Protein AF-S7Z8J8-F1 (afdb_monomer_lite)

Secondary structure (DSSP, 8-state):
-HHHHHHHHHHHHHHHHHHHHHHS-HHHHHHHHHHTTTT--EEEE---SSSTT--EETTEEEEEEEETTT--EEEEEEE---TTS-HHHHHHHHHHHHHHHHHHTTSSS--PPP-----SS--PPPP---------EEE-S--SSTTEEE-TT--EEEE--GGG-EEE-HHHHSS--GGG--HHHHHTT-----HHHHHHHHHHHHTT-HHHHHHHTT-SHHHHHHHHHHS---HHHHGGG-

Structure (mmCIF, N/CA/C/O backbone):
data_AF-S7Z8J8-F1
#
_entry.id   AF-S7Z8J8-F1
#
loop_
_atom_site.group_PDB
_atom_site.id
_atom_site.type_symbol
_atom_site.label_atom_id
_atom_site.label_alt_id
_atom_site.label_comp_id
_atom_site.label_asym_id
_atom_site.label_entity_id
_atom_site.label_seq_id
_atom_site.pdbx_PDB_ins_code
_atom_site.Cartn_x
_atom_site.Cartn_y
_atom_site.Cartn_z
_atom_site.occupancy
_atom_site.B_iso_or_equiv
_atom_site.auth_seq_id
_atom_site.auth_comp_id
_atom_site.auth_asym_id
_atom_site.auth_atom_id
_atom_site.pdbx_PDB_model_num
ATOM 1 N N . MET A 1 1 ? 28.225 9.211 22.729 1.00 38.75 1 MET A N 1
ATOM 2 C CA . MET A 1 1 ? 27.561 10.200 21.839 1.00 38.75 1 MET A CA 1
ATOM 3 C C . MET A 1 1 ? 26.514 9.587 20.894 1.00 38.75 1 MET A C 1
ATOM 5 O O . MET A 1 1 ? 25.633 10.319 20.454 1.00 38.75 1 MET A O 1
ATOM 9 N N . HIS A 1 2 ? 26.557 8.278 20.587 1.00 35.12 2 HIS A N 1
ATOM 10 C CA . HIS A 1 2 ? 25.503 7.603 19.808 1.00 35.12 2 HIS A CA 1
ATOM 11 C C . HIS A 1 2 ? 24.253 7.244 20.643 1.00 35.12 2 HIS A C 1
ATOM 13 O O . HIS A 1 2 ? 23.133 7.406 20.155 1.00 35.12 2 HIS A O 1
ATOM 19 N N . ASP A 1 3 ? 24.426 6.864 21.913 1.00 36.06 3 ASP A N 1
ATOM 20 C CA . ASP A 1 3 ? 23.324 6.435 22.794 1.00 36.06 3 ASP A CA 1
ATOM 21 C C . ASP A 1 3 ? 22.387 7.567 23.243 1.00 36.06 3 ASP A C 1
ATOM 23 O O . ASP A 1 3 ? 21.170 7.374 23.335 1.00 36.06 3 ASP A O 1
ATOM 27 N N . ASP A 1 4 ? 22.906 8.783 23.432 1.00 37.53 4 ASP A N 1
ATOM 28 C CA . ASP A 1 4 ? 22.092 9.934 23.847 1.00 37.53 4 ASP A CA 1
ATOM 29 C C . ASP A 1 4 ? 21.133 10.399 22.742 1.00 37.53 4 ASP A C 1
ATOM 31 O O . ASP A 1 4 ? 19.978 10.733 23.013 1.00 37.53 4 ASP A O 1
ATOM 35 N N . LYS A 1 5 ? 21.558 10.345 21.468 1.00 36.22 5 LYS A N 1
ATOM 36 C CA . LYS A 1 5 ? 20.691 10.667 20.318 1.00 36.22 5 LYS A CA 1
ATOM 37 C C . LYS A 1 5 ? 19.579 9.629 20.136 1.00 36.22 5 LYS A C 1
ATOM 39 O O . LYS A 1 5 ? 18.437 10.001 19.851 1.00 36.22 5 LYS A O 1
ATOM 44 N N . MET A 1 6 ? 19.881 8.345 20.345 1.00 38.22 6 MET A N 1
ATOM 45 C CA . MET A 1 6 ? 18.884 7.266 20.310 1.00 38.22 6 MET A CA 1
ATOM 46 C C . MET A 1 6 ? 17.852 7.408 21.437 1.00 38.22 6 MET A C 1
ATOM 48 O O . MET A 1 6 ? 16.649 7.275 21.200 1.00 38.22 6 MET A O 1
ATOM 52 N N . THR A 1 7 ? 18.297 7.731 22.651 1.00 43.94 7 THR A N 1
ATOM 53 C CA . THR A 1 7 ? 17.428 7.884 23.830 1.00 43.94 7 THR A CA 1
ATOM 54 C C . THR A 1 7 ? 16.560 9.147 23.747 1.00 43.94 7 THR A C 1
ATOM 56 O O . THR A 1 7 ? 15.360 9.114 24.047 1.00 43.94 7 THR A O 1
ATOM 59 N N . TYR A 1 8 ? 17.117 10.247 23.230 1.00 40.38 8 TYR A N 1
ATOM 60 C CA . TYR A 1 8 ? 16.384 11.484 22.946 1.00 40.38 8 TYR A CA 1
ATOM 61 C C . TYR A 1 8 ? 15.302 11.282 21.869 1.00 40.38 8 TYR A C 1
ATOM 63 O O . TYR A 1 8 ? 14.152 11.703 22.041 1.00 40.38 8 TYR A O 1
ATOM 71 N N . SER A 1 9 ? 15.631 10.557 20.793 1.00 56.56 9 SER A N 1
ATOM 72 C CA . SER A 1 9 ? 14.681 10.199 19.731 1.00 56.56 9 SER A CA 1
ATOM 73 C C . SER A 1 9 ? 13.535 9.322 20.257 1.00 56.56 9 SER A C 1
ATOM 75 O O . SER A 1 9 ? 12.363 9.643 20.040 1.00 56.56 9 SER A O 1
ATOM 77 N N . LYS A 1 10 ? 13.844 8.287 21.057 1.00 57.41 10 LYS A N 1
ATOM 78 C CA . LYS A 1 10 ? 12.848 7.408 21.704 1.00 57.41 10 LYS A CA 1
ATOM 79 C C . LYS A 1 10 ? 11.904 8.169 22.641 1.00 57.41 10 LYS A C 1
ATOM 81 O O . LYS A 1 10 ? 10.703 7.891 22.662 1.00 57.41 10 LYS A O 1
ATOM 86 N N . THR A 1 11 ? 12.404 9.149 23.392 1.00 59.81 11 THR A N 1
ATOM 87 C CA . THR A 1 11 ? 11.585 9.951 24.322 1.00 59.81 11 THR A CA 1
ATOM 88 C C . THR A 1 11 ? 10.615 10.874 23.575 1.00 59.81 11 THR A C 1
ATOM 90 O O . THR A 1 11 ? 9.415 10.886 23.863 1.00 59.81 11 THR A O 1
ATOM 93 N N . LYS A 1 12 ? 11.095 11.585 22.545 1.00 59.28 12 LYS A N 1
ATOM 94 C CA . LYS A 1 12 ? 10.253 12.435 21.681 1.00 59.28 12 LYS A CA 1
ATOM 95 C C . LYS A 1 12 ? 9.203 11.614 20.921 1.00 59.28 12 LYS A C 1
ATOM 97 O O . LYS A 1 12 ? 8.076 12.069 20.724 1.00 59.28 12 LYS A O 1
ATOM 102 N N . TYR A 1 13 ? 9.560 10.394 20.526 1.00 58.19 13 TYR A N 1
AT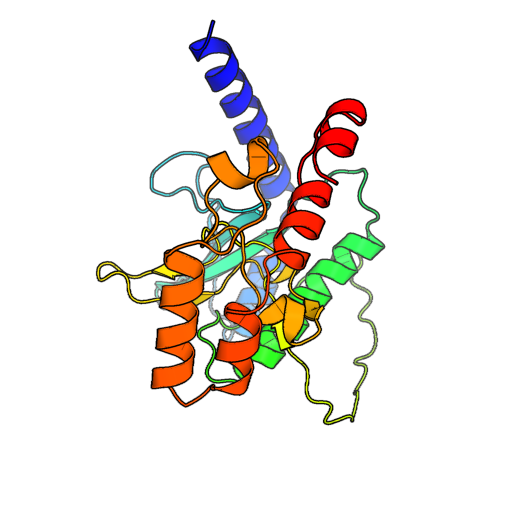OM 103 C CA . TYR A 1 13 ? 8.680 9.442 19.852 1.00 58.19 13 TYR A CA 1
ATOM 104 C C . TYR A 1 13 ? 7.541 8.951 20.757 1.00 58.19 13 TYR A C 1
ATOM 106 O O . TYR A 1 13 ? 6.372 9.065 20.386 1.00 58.19 13 TYR A O 1
ATOM 114 N N . ASN A 1 14 ? 7.859 8.513 21.980 1.00 62.78 14 ASN A N 1
ATOM 115 C CA . ASN A 1 14 ? 6.864 8.130 22.988 1.00 62.78 14 ASN A CA 1
ATOM 116 C C . ASN A 1 14 ? 5.864 9.258 23.277 1.00 62.78 14 ASN A C 1
ATOM 118 O O . ASN A 1 14 ? 4.661 9.017 23.396 1.00 62.78 14 ASN A O 1
ATOM 122 N N . LEU A 1 15 ? 6.350 10.500 23.368 1.00 66.06 15 LEU A N 1
ATOM 123 C CA . LEU A 1 15 ? 5.500 11.660 23.620 1.00 66.06 15 LEU A CA 1
ATOM 124 C C . LEU A 1 15 ? 4.508 11.904 22.471 1.00 66.06 15 LEU A C 1
ATOM 126 O O . LEU A 1 15 ? 3.328 12.141 22.726 1.00 66.06 15 LEU A O 1
ATOM 130 N N . LYS A 1 16 ? 4.949 11.779 21.210 1.00 66.50 16 LYS A N 1
ATOM 131 C CA . LYS A 1 16 ? 4.071 11.914 20.034 1.00 66.50 16 LYS A CA 1
ATOM 132 C C . LYS A 1 16 ? 2.956 10.864 20.017 1.00 66.50 16 LYS A C 1
ATOM 134 O O . LYS A 1 16 ? 1.809 11.224 19.766 1.00 66.50 16 LYS A O 1
ATOM 139 N N . CYS A 1 17 ? 3.258 9.600 20.323 1.00 64.06 17 CYS A N 1
ATOM 140 C CA . CYS A 1 17 ? 2.240 8.544 20.381 1.00 64.06 17 CYS A CA 1
ATOM 141 C C . CYS A 1 17 ? 1.206 8.804 21.481 1.00 64.06 17 CYS A C 1
ATOM 143 O O . CYS A 1 17 ? 0.010 8.702 21.229 1.00 64.06 17 CYS A O 1
ATOM 145 N N . LYS A 1 18 ? 1.647 9.233 22.673 1.00 70.69 18 LYS A N 1
ATOM 146 C CA . LYS A 1 18 ? 0.741 9.597 23.777 1.00 70.69 18 LYS A CA 1
ATOM 147 C C . LYS A 1 18 ? -0.177 10.770 23.424 1.00 70.69 18 LYS A C 1
ATOM 149 O O . LYS A 1 18 ? -1.342 10.768 23.808 1.00 70.69 18 LYS A O 1
ATOM 154 N N . ILE A 1 19 ? 0.329 11.767 22.694 1.00 73.19 19 ILE A N 1
ATOM 155 C CA . ILE A 1 19 ? -0.482 12.902 22.225 1.00 73.19 19 ILE A CA 1
ATOM 156 C C . ILE A 1 19 ? -1.546 12.433 21.229 1.00 73.19 19 ILE A C 1
ATOM 158 O O . ILE A 1 19 ? -2.690 12.864 21.320 1.00 73.19 19 ILE A O 1
ATOM 162 N N . LEU A 1 20 ? -1.184 11.557 20.291 1.00 72.12 20 LEU A N 1
ATOM 163 C CA . LEU A 1 20 ? -2.114 11.054 19.279 1.00 72.12 20 LEU A CA 1
ATOM 164 C C . LEU A 1 20 ? -3.172 10.127 19.868 1.00 72.12 20 LEU A C 1
ATOM 166 O O . LEU A 1 20 ? -4.340 10.294 19.537 1.00 72.12 20 LEU A O 1
ATOM 170 N N . ALA A 1 21 ? -2.792 9.232 20.784 1.00 73.31 21 ALA A N 1
ATOM 171 C CA . ALA A 1 21 ? -3.740 8.398 21.521 1.00 73.31 21 ALA A CA 1
ATOM 172 C C . ALA A 1 21 ? -4.805 9.261 22.220 1.00 73.31 21 ALA A C 1
ATOM 174 O O . ALA A 1 21 ? -5.991 9.017 22.065 1.00 73.31 21 ALA A O 1
ATOM 175 N N . ARG A 1 22 ? -4.398 10.362 22.872 1.00 77.81 22 ARG A N 1
ATOM 176 C CA . ARG A 1 22 ? -5.323 11.311 23.526 1.00 77.81 22 ARG A CA 1
ATOM 177 C C . ARG A 1 22 ? -6.241 12.082 22.574 1.00 77.81 22 ARG A C 1
ATOM 179 O O . ARG A 1 22 ? -7.214 12.668 23.036 1.00 77.81 22 ARG A O 1
ATOM 186 N N . LYS A 1 23 ? -5.916 12.152 21.279 1.00 75.31 23 LYS A N 1
ATOM 187 C CA . LYS A 1 23 ? -6.777 12.788 20.270 1.00 75.31 23 LYS A CA 1
ATOM 188 C C . LYS A 1 23 ? -7.864 11.845 19.756 1.00 75.31 23 LYS A C 1
ATOM 190 O O . LYS A 1 23 ? -8.801 12.318 19.116 1.00 75.31 23 LYS A O 1
ATOM 195 N N . VAL A 1 24 ? -7.744 10.541 20.001 1.00 80.19 24 VAL A N 1
ATOM 196 C CA . VAL A 1 24 ? -8.785 9.580 19.643 1.00 80.19 24 VAL A CA 1
ATOM 197 C C . VAL A 1 24 ? -9.943 9.735 20.625 1.00 80.19 24 VAL A C 1
ATOM 199 O O . VAL A 1 24 ? -9.760 9.751 21.838 1.00 80.19 24 VAL A O 1
ATOM 202 N N . ASN A 1 25 ? -11.153 9.904 20.094 1.00 85.44 25 ASN A N 1
ATOM 203 C CA . ASN A 1 25 ? -12.362 9.911 20.906 1.00 85.44 25 ASN A CA 1
ATOM 204 C C . ASN A 1 25 ? -12.861 8.472 21.068 1.00 85.44 25 ASN A C 1
ATOM 206 O O . ASN A 1 25 ? -13.739 8.033 20.324 1.00 85.44 25 ASN A O 1
ATOM 210 N N . ASP A 1 26 ? -12.300 7.745 22.033 1.00 87.69 26 ASP A N 1
ATOM 211 C CA . ASP A 1 26 ? -12.564 6.313 22.224 1.00 87.69 26 ASP A CA 1
ATOM 212 C C . ASP A 1 26 ? -14.053 6.009 22.380 1.00 87.69 26 ASP A C 1
ATOM 214 O O . ASP A 1 26 ? -14.559 5.055 21.801 1.00 87.69 26 ASP A O 1
ATOM 218 N N . LYS A 1 27 ? -14.801 6.874 23.077 1.00 88.25 27 LYS A N 1
ATOM 219 C CA . LYS A 1 27 ? -16.255 6.716 23.235 1.00 88.25 27 LYS A CA 1
ATOM 220 C C . LYS A 1 27 ? -16.983 6.782 21.896 1.00 88.25 27 LYS A C 1
ATOM 222 O O . LYS A 1 27 ? -17.873 5.969 21.642 1.00 88.25 27 LYS A O 1
ATOM 227 N N . ALA A 1 28 ? -16.632 7.749 21.047 1.00 86.00 28 ALA A N 1
ATOM 228 C CA . ALA A 1 28 ? -17.230 7.876 19.722 1.00 86.00 28 ALA A CA 1
ATOM 229 C C . ALA A 1 28 ? -16.836 6.700 18.818 1.00 86.00 28 ALA A C 1
ATOM 231 O O . ALA A 1 28 ? -17.697 6.148 18.131 1.00 86.00 28 ALA A O 1
ATOM 232 N N . VAL A 1 29 ? -15.567 6.282 18.868 1.00 87.62 29 VAL A N 1
ATOM 233 C CA . VAL A 1 29 ? -15.059 5.145 18.093 1.00 87.62 29 VAL A CA 1
ATOM 234 C C . VAL A 1 29 ? -15.732 3.844 18.525 1.00 87.62 29 VAL A C 1
ATOM 236 O O . VAL A 1 29 ? -16.294 3.166 17.671 1.00 87.62 29 VAL A O 1
ATOM 239 N N . SER A 1 30 ? -15.782 3.530 19.822 1.00 89.75 30 SER A N 1
ATOM 240 C CA . SER A 1 30 ? -16.471 2.342 20.344 1.00 89.75 30 SER A CA 1
ATOM 241 C C . SER A 1 30 ? -17.958 2.342 19.997 1.00 89.75 30 SER A C 1
ATOM 243 O O . SER A 1 30 ? -18.483 1.325 19.548 1.00 89.75 30 SER A O 1
ATOM 245 N N . LYS A 1 31 ? -18.652 3.483 20.134 1.00 90.06 31 LYS A N 1
ATOM 246 C CA . LYS A 1 31 ? -20.072 3.589 19.755 1.00 90.06 31 LYS A CA 1
ATOM 247 C C . LYS A 1 31 ? -20.279 3.255 18.275 1.00 90.06 31 LYS A C 1
ATOM 249 O O . LYS A 1 31 ? -21.189 2.501 17.936 1.00 90.06 31 LYS A O 1
ATOM 254 N N . ARG A 1 32 ? -19.438 3.810 17.399 1.00 88.69 32 ARG A N 1
ATOM 255 C CA . ARG A 1 32 ? -19.533 3.620 15.947 1.00 88.69 32 ARG A CA 1
ATOM 256 C C . ARG A 1 32 ? -19.140 2.201 15.530 1.00 88.69 32 ARG A C 1
ATOM 258 O O . ARG A 1 32 ? -19.869 1.566 14.776 1.00 88.69 32 ARG A O 1
ATOM 265 N N . ALA A 1 33 ? -18.052 1.673 16.082 1.00 89.12 33 ALA A N 1
ATOM 266 C CA . ALA A 1 33 ? -17.589 0.311 15.837 1.00 89.12 33 ALA A CA 1
ATOM 267 C C . ALA A 1 33 ? -18.595 -0.745 16.315 1.00 89.12 33 ALA A C 1
ATOM 269 O O . ALA A 1 33 ? -18.843 -1.714 15.601 1.00 89.12 33 ALA A O 1
ATOM 270 N N . SER A 1 34 ? -19.212 -0.526 17.479 1.00 90.31 34 SER A N 1
ATOM 271 C CA . SER A 1 34 ? -20.285 -1.372 18.003 1.00 90.31 34 SER A CA 1
ATOM 272 C C . SER A 1 34 ? -21.491 -1.386 17.064 1.00 90.31 34 SER A C 1
ATOM 274 O O . SER A 1 34 ? -21.932 -2.458 16.654 1.00 90.31 34 SER A O 1
ATOM 276 N N . ALA A 1 35 ? -21.968 -0.212 16.629 1.00 89.69 35 ALA A N 1
ATOM 277 C CA . ALA A 1 35 ? -23.087 -0.112 15.690 1.00 89.69 35 ALA A CA 1
ATOM 278 C C . ALA A 1 35 ? -22.816 -0.851 14.363 1.00 89.69 35 ALA A C 1
ATOM 280 O O . ALA A 1 35 ? -23.687 -1.558 13.863 1.00 89.69 35 ALA A O 1
ATOM 281 N N . LEU A 1 36 ? -21.593 -0.755 13.832 1.00 87.44 36 LEU A N 1
ATOM 282 C CA . LEU A 1 36 ? -21.166 -1.458 12.614 1.00 87.44 36 LEU A CA 1
ATOM 283 C C . LEU A 1 36 ? -20.950 -2.966 12.790 1.00 87.44 36 LEU A C 1
ATOM 285 O O . LEU A 1 36 ? -20.737 -3.671 11.805 1.00 87.44 36 LEU A O 1
ATOM 289 N N . ASN A 1 37 ? -20.945 -3.466 14.023 1.00 88.25 37 ASN A N 1
ATOM 290 C CA . ASN A 1 37 ? -20.725 -4.875 14.335 1.00 88.25 37 ASN A CA 1
ATOM 291 C C . ASN A 1 37 ? -21.929 -5.484 15.069 1.00 88.25 37 ASN A C 1
ATOM 293 O O . ASN A 1 37 ? -21.763 -6.276 15.991 1.00 88.25 37 ASN A O 1
ATOM 297 N N . GLY A 1 38 ? -23.147 -5.070 14.699 1.00 88.69 38 GLY A N 1
ATOM 298 C CA . GLY A 1 38 ? -24.384 -5.638 15.245 1.00 88.69 38 GLY A CA 1
ATOM 299 C C . GLY A 1 38 ? -24.662 -5.279 16.709 1.00 88.69 38 GLY A C 1
ATOM 300 O O . GLY A 1 38 ? -25.399 -5.992 17.379 1.00 88.69 38 GLY A O 1
ATOM 301 N N . GLY A 1 39 ? -24.069 -4.199 17.223 1.00 90.25 39 GLY A N 1
ATOM 302 C CA . GLY A 1 39 ? -24.246 -3.750 18.606 1.00 90.25 39 GLY A CA 1
ATOM 303 C C . GLY A 1 39 ? -23.335 -4.439 19.627 1.00 90.25 39 GLY A C 1
ATOM 304 O O . GLY A 1 39 ? -23.491 -4.199 20.824 1.00 90.25 39 GLY A O 1
ATOM 305 N N . ILE A 1 40 ? -22.369 -5.256 19.189 1.00 91.00 40 ILE A N 1
ATOM 306 C CA . ILE A 1 40 ? -21.400 -5.908 20.085 1.00 91.00 40 ILE A CA 1
ATOM 307 C C . ILE A 1 40 ? -20.565 -4.840 20.798 1.00 91.00 40 ILE A C 1
ATOM 309 O O . ILE A 1 40 ? -20.077 -3.892 20.170 1.00 91.00 40 ILE A O 1
ATOM 313 N N . LYS A 1 41 ? -20.403 -4.970 22.117 1.00 92.25 41 LYS A N 1
ATOM 314 C CA . LYS A 1 41 ? -19.597 -4.030 22.906 1.00 92.25 41 LYS A CA 1
ATOM 315 C C . LYS A 1 41 ? -18.119 -4.155 22.543 1.00 92.25 41 LYS A C 1
ATOM 317 O O . LYS A 1 41 ? -17.625 -5.230 22.208 1.00 92.25 41 LYS A O 1
ATOM 322 N N . CYS A 1 42 ? -17.410 -3.034 22.591 1.00 92.81 42 CYS A N 1
ATOM 323 C CA . CYS A 1 42 ? -15.986 -3.010 22.300 1.00 92.81 42 CYS A CA 1
ATOM 324 C C . CYS A 1 42 ? -15.246 -1.926 23.072 1.00 92.81 42 CYS A C 1
ATOM 326 O O . CYS A 1 42 ? -15.796 -0.867 23.393 1.00 92.81 42 CYS A O 1
ATOM 328 N N . GLU A 1 43 ? -13.970 -2.197 23.301 1.00 91.31 43 GLU A N 1
ATOM 329 C CA . GLU A 1 43 ? -13.033 -1.299 23.961 1.00 91.31 43 GLU A CA 1
ATOM 330 C C . GLU A 1 43 ? -11.864 -0.983 23.032 1.00 91.31 43 GLU A C 1
ATOM 332 O O . GLU A 1 43 ? -11.511 -1.781 22.157 1.00 91.31 43 GLU A O 1
ATOM 337 N N . ILE A 1 44 ? -11.293 0.210 23.204 1.00 89.44 44 ILE A N 1
ATOM 338 C CA . ILE A 1 44 ? -10.124 0.641 22.446 1.00 89.44 44 ILE A CA 1
ATOM 339 C C . ILE A 1 44 ? -8.883 0.323 23.264 1.00 89.44 44 ILE A C 1
ATOM 341 O O . ILE A 1 44 ? -8.686 0.842 24.361 1.00 89.44 44 ILE A O 1
ATOM 345 N N . GLU A 1 45 ? -8.034 -0.528 22.711 1.00 88.38 45 GLU A N 1
ATOM 346 C CA . GLU A 1 45 ? -6.741 -0.851 23.278 1.00 88.38 45 GLU A CA 1
ATOM 347 C C . GLU A 1 45 ? -5.658 -0.041 22.557 1.00 88.38 45 GLU A C 1
ATOM 349 O O . GLU A 1 45 ? -5.460 -0.142 21.340 1.00 88.38 45 GLU A O 1
ATOM 354 N N . HIS A 1 46 ? -4.941 0.772 23.328 1.00 84.38 46 HIS A N 1
ATOM 355 C CA . HIS A 1 46 ? -3.842 1.598 22.847 1.00 84.38 46 HIS A CA 1
ATOM 356 C C . HIS A 1 46 ? -2.508 0.888 23.121 1.00 84.38 46 HIS A C 1
ATOM 358 O O . HIS A 1 46 ? -2.046 0.909 24.266 1.00 84.38 46 HIS A O 1
ATOM 364 N N . PRO A 1 47 ? -1.867 0.278 22.106 1.00 74.75 47 PRO A N 1
ATOM 365 C CA . PRO A 1 47 ? -0.625 -0.456 22.305 1.00 74.75 47 PRO A CA 1
ATOM 366 C C . PRO A 1 47 ? 0.512 0.472 22.762 1.00 74.75 47 PRO A C 1
ATOM 368 O O . PRO A 1 47 ? 0.516 1.674 22.445 1.00 74.75 47 PRO A O 1
ATOM 371 N N . PRO A 1 48 ? 1.501 -0.063 23.501 1.00 65.00 48 PRO A N 1
ATOM 372 C CA . PRO A 1 48 ? 2.659 0.706 23.930 1.00 65.00 48 PRO A CA 1
ATOM 373 C C . PRO A 1 48 ? 3.454 1.196 22.715 1.00 65.00 48 PRO A C 1
ATOM 375 O O . PRO A 1 48 ? 3.564 0.521 21.696 1.00 65.00 48 PRO A O 1
ATOM 378 N N . ALA A 1 49 ? 4.054 2.384 22.820 1.00 58.28 49 ALA A N 1
ATOM 379 C CA . ALA A 1 49 ? 4.763 2.990 21.692 1.00 58.28 49 ALA A CA 1
ATOM 380 C C . ALA A 1 49 ? 6.065 2.254 21.310 1.00 58.28 49 ALA A C 1
ATOM 382 O O . ALA A 1 49 ? 6.583 2.455 20.214 1.00 58.28 49 ALA A O 1
ATOM 383 N N . LEU A 1 50 ? 6.607 1.409 22.190 1.00 56.03 50 LEU A N 1
ATOM 384 C CA . LEU A 1 50 ? 7.808 0.602 21.964 1.00 56.03 50 LEU A CA 1
ATOM 385 C C . LEU A 1 50 ? 7.582 -0.813 22.508 1.00 56.03 50 LEU A C 1
ATOM 387 O O . LEU A 1 50 ? 6.932 -0.972 23.538 1.00 56.03 50 LEU A O 1
ATOM 391 N N . GLY A 1 51 ? 8.166 -1.816 21.850 1.00 55.53 51 GLY A N 1
ATOM 392 C CA . GLY A 1 51 ? 8.095 -3.223 22.256 1.00 55.53 51 GLY A CA 1
ATOM 393 C C . GLY A 1 51 ? 7.494 -4.124 21.178 1.00 55.53 51 GLY A C 1
ATOM 394 O O . GLY A 1 51 ? 7.039 -3.644 20.146 1.00 55.53 51 GLY A O 1
ATOM 395 N N . ARG A 1 52 ? 7.496 -5.439 21.427 1.00 48.31 52 ARG A N 1
ATOM 396 C CA . ARG A 1 52 ? 7.012 -6.477 20.494 1.00 48.31 52 ARG A CA 1
ATOM 397 C C . ARG A 1 52 ? 5.517 -6.352 20.164 1.00 48.31 52 ARG A C 1
ATOM 399 O O . ARG A 1 52 ? 5.073 -6.850 19.142 1.00 48.31 52 ARG A O 1
ATOM 406 N N . GLU A 1 53 ? 4.771 -5.658 21.021 1.00 53.59 53 GLU A N 1
ATOM 407 C CA . GLU A 1 53 ? 3.341 -5.361 20.871 1.00 53.59 53 GLU A CA 1
ATOM 408 C C . GLU A 1 53 ? 3.074 -3.962 20.285 1.00 53.59 53 GLU A C 1
ATOM 410 O O . GLU A 1 53 ? 1.921 -3.544 20.175 1.00 53.59 53 GLU A O 1
ATOM 415 N N . SER A 1 54 ? 4.127 -3.216 19.924 1.00 57.59 54 SER A N 1
ATOM 416 C CA . SER A 1 54 ? 3.994 -1.911 19.278 1.00 57.59 54 SER A CA 1
ATOM 417 C C . SER A 1 54 ? 3.468 -2.088 17.856 1.00 57.59 54 SER A C 1
ATOM 419 O O . SER A 1 54 ? 4.140 -2.645 16.991 1.00 57.59 54 SER A O 1
ATOM 421 N N . LEU A 1 55 ? 2.258 -1.591 17.607 1.00 54.84 55 LEU A N 1
ATOM 422 C CA . LEU A 1 55 ? 1.645 -1.539 16.281 1.00 54.84 55 LEU A CA 1
ATOM 423 C C . LEU A 1 55 ? 1.981 -0.186 15.644 1.00 54.84 55 LEU A C 1
ATOM 425 O O . LEU A 1 55 ? 1.206 0.770 15.693 1.00 54.84 55 LEU A O 1
ATOM 429 N N . MET A 1 56 ? 3.203 -0.057 15.133 1.00 53.94 56 MET A N 1
ATOM 430 C CA . MET A 1 56 ? 3.719 1.206 14.602 1.00 53.94 56 MET A CA 1
ATOM 431 C C . MET A 1 56 ? 4.471 0.972 13.289 1.00 53.94 56 MET A C 1
ATOM 433 O O . MET A 1 56 ? 5.434 0.218 13.251 1.00 53.94 56 MET A O 1
ATOM 437 N N . GLY A 1 57 ? 4.079 1.692 12.234 1.00 51.69 57 GLY A N 1
ATOM 438 C CA . GLY A 1 57 ? 4.782 1.726 10.945 1.00 51.69 57 GLY A CA 1
ATOM 439 C C . GLY A 1 57 ? 4.407 2.967 10.122 1.00 51.69 57 GLY A C 1
ATOM 440 O O . GLY A 1 57 ? 3.410 3.637 10.432 1.00 51.69 57 GLY A O 1
ATOM 441 N N . CYS A 1 58 ? 5.272 3.314 9.161 1.00 52.59 58 CYS A N 1
ATOM 442 C CA . CYS A 1 58 ? 5.215 4.428 8.200 1.00 52.59 58 CYS A CA 1
ATOM 443 C C . CYS A 1 58 ? 4.234 5.575 8.538 1.00 52.59 58 CYS A C 1
ATOM 445 O O . CYS A 1 58 ? 3.160 5.731 7.956 1.00 52.59 58 CYS A O 1
ATOM 447 N N . GLY A 1 59 ? 4.570 6.415 9.526 1.00 61.09 59 GLY A N 1
ATOM 448 C CA . GLY A 1 59 ? 3.817 7.666 9.689 1.00 61.09 59 GLY A CA 1
ATOM 449 C C . GLY A 1 59 ? 2.456 7.561 10.388 1.00 61.09 59 GLY A C 1
ATOM 450 O O . GLY A 1 59 ? 1.796 8.593 10.473 1.00 61.09 59 GLY A O 1
ATOM 451 N N . LYS A 1 60 ? 2.041 6.410 10.939 1.00 69.75 60 LYS A N 1
ATOM 452 C CA . LYS A 1 60 ? 0.719 6.253 11.590 1.00 69.75 60 LYS A CA 1
ATOM 453 C C . LYS A 1 60 ? 0.797 5.811 13.047 1.00 69.75 60 LYS A C 1
ATOM 455 O O . LYS A 1 60 ? 1.708 5.093 13.441 1.00 69.75 60 LYS A O 1
ATOM 460 N N . TYR A 1 61 ? -0.183 6.254 13.827 1.00 75.81 61 TYR A N 1
ATOM 461 C CA . TYR A 1 61 ? -0.518 5.672 15.121 1.00 75.81 61 TYR A CA 1
ATOM 462 C C . TYR A 1 61 ? -1.577 4.587 14.906 1.00 75.81 61 TYR A C 1
ATOM 464 O O . TYR A 1 61 ? -2.537 4.826 14.171 1.00 75.81 61 TYR A O 1
ATOM 472 N N . GLN A 1 62 ? -1.406 3.408 15.501 1.00 80.25 62 GLN A N 1
ATOM 473 C CA . GLN A 1 62 ? -2.389 2.330 15.406 1.00 80.25 62 GLN A CA 1
ATOM 474 C C . GLN A 1 62 ? -2.916 1.953 16.792 1.00 80.25 62 GLN A C 1
ATOM 476 O O . GLN A 1 62 ? -2.185 1.999 17.780 1.00 80.25 62 GLN A O 1
ATOM 481 N N . ALA A 1 63 ? -4.195 1.597 16.848 1.00 84.81 63 ALA A N 1
ATOM 482 C CA . ALA A 1 63 ? -4.876 1.100 18.041 1.00 84.81 63 ALA A CA 1
ATOM 483 C C . ALA A 1 63 ? -5.774 -0.083 17.663 1.00 84.81 63 ALA A C 1
ATOM 485 O O . ALA A 1 63 ? -6.113 -0.254 16.488 1.00 84.81 63 ALA A O 1
ATOM 486 N N . ARG A 1 64 ? -6.157 -0.905 18.639 1.00 88.69 64 ARG A N 1
ATOM 487 C CA . ARG A 1 64 ? -7.041 -2.058 18.432 1.00 88.69 64 ARG A CA 1
ATOM 488 C C . ARG A 1 64 ? -8.438 -1.759 18.969 1.00 88.69 64 ARG A C 1
ATOM 490 O O . ARG A 1 64 ? -8.578 -1.162 20.028 1.00 88.69 64 ARG A O 1
ATOM 497 N N . ILE A 1 65 ? -9.464 -2.178 18.239 1.00 90.19 65 ILE A N 1
ATOM 498 C CA . ILE A 1 65 ? -10.834 -2.306 18.742 1.00 90.19 65 ILE A CA 1
ATOM 499 C C . ILE A 1 65 ? -11.012 -3.767 19.117 1.00 90.19 65 ILE A C 1
ATOM 501 O O . ILE A 1 65 ? -10.990 -4.623 18.230 1.00 90.19 65 ILE A O 1
ATOM 505 N N . CYS A 1 66 ? -11.204 -4.038 20.400 1.00 91.06 66 CYS A N 1
ATOM 506 C CA . CYS A 1 66 ? -11.384 -5.381 20.933 1.00 91.06 66 CYS A CA 1
ATOM 507 C C . CYS A 1 66 ? -12.868 -5.586 21.253 1.00 91.06 66 CYS A C 1
ATOM 509 O O . CYS A 1 66 ? -13.421 -4.900 22.115 1.00 91.06 66 CYS A O 1
ATOM 511 N N . PHE A 1 67 ? -13.531 -6.487 20.526 1.00 91.06 67 PHE A N 1
ATOM 512 C CA . PHE A 1 67 ? -14.944 -6.808 20.739 1.00 91.06 67 PHE A CA 1
ATOM 513 C C . PHE A 1 67 ? -15.086 -7.890 21.813 1.00 91.06 67 PHE A C 1
ATOM 515 O O . PHE A 1 67 ? -14.473 -8.954 21.711 1.00 91.06 67 PHE A O 1
ATOM 522 N N . THR A 1 68 ? -15.904 -7.624 22.833 1.00 86.50 68 THR A N 1
ATOM 523 C CA . THR A 1 68 ? -15.960 -8.434 24.063 1.00 86.50 68 THR A CA 1
ATOM 524 C C . THR A 1 68 ? -16.524 -9.833 23.847 1.00 86.50 68 THR A C 1
ATOM 526 O O . THR A 1 68 ? -16.108 -10.769 24.520 1.00 86.50 68 THR A O 1
ATOM 529 N N . ASP A 1 69 ? -17.452 -9.985 22.903 1.00 80.19 69 ASP A N 1
ATOM 530 C CA . ASP A 1 69 ? -18.304 -11.179 22.859 1.00 80.19 69 ASP A CA 1
ATOM 531 C C . ASP A 1 69 ? -17.761 -12.271 21.928 1.00 80.19 69 ASP A C 1
ATOM 533 O O . ASP A 1 69 ? -18.042 -13.449 22.121 1.00 80.19 69 ASP A O 1
ATOM 537 N N . ASN A 1 70 ? -16.980 -11.897 20.911 1.00 78.12 70 ASN A N 1
ATOM 538 C CA . ASN A 1 70 ? -16.468 -12.825 19.897 1.00 78.12 70 ASN A CA 1
ATOM 539 C C . ASN A 1 70 ? -14.936 -12.839 19.793 1.00 78.12 70 ASN A C 1
ATOM 541 O O . ASN A 1 70 ? -14.396 -13.512 18.918 1.00 78.12 70 ASN A O 1
ATOM 545 N N . GLY A 1 71 ? -14.239 -12.057 20.626 1.00 77.19 71 GLY A N 1
ATOM 546 C CA . GLY A 1 71 ? -12.782 -11.918 20.581 1.00 77.19 71 GLY A CA 1
ATOM 547 C C . GLY A 1 71 ? -12.247 -11.315 19.278 1.00 77.19 71 GLY A C 1
ATOM 548 O O . GLY A 1 71 ? -11.044 -11.365 19.032 1.00 77.19 71 GLY A O 1
ATOM 549 N N . SER A 1 72 ? -13.113 -10.759 18.420 1.00 85.50 72 SER A N 1
ATOM 550 C CA . SER A 1 72 ? -12.671 -10.151 17.168 1.00 85.50 72 SER A CA 1
ATOM 551 C C . SER A 1 72 ? -11.920 -8.856 17.446 1.00 85.50 72 SER A C 1
ATOM 553 O O . SER A 1 72 ? -12.291 -8.068 18.320 1.00 85.50 72 SER A O 1
ATOM 555 N N . VAL A 1 73 ? -10.861 -8.633 16.674 1.00 87.25 73 VAL A N 1
ATOM 556 C CA . VAL A 1 73 ? -10.023 -7.443 16.781 1.00 87.25 73 VAL A CA 1
ATOM 557 C C . VAL A 1 73 ? -10.047 -6.710 15.450 1.00 87.25 73 VAL A C 1
ATOM 559 O O . VAL A 1 73 ? -9.843 -7.312 14.395 1.00 87.25 73 VAL A O 1
ATOM 562 N N . ARG A 1 74 ? -10.295 -5.400 15.483 1.00 88.94 74 ARG A N 1
ATOM 563 C CA . ARG A 1 74 ? -10.166 -4.523 14.308 1.00 88.94 74 ARG A CA 1
ATOM 564 C C . ARG A 1 74 ? -9.083 -3.482 14.543 1.00 88.94 74 ARG A C 1
ATOM 566 O O . ARG A 1 74 ? -8.863 -3.050 15.669 1.00 88.94 74 ARG A O 1
ATOM 573 N N . LEU A 1 75 ? -8.419 -3.065 13.471 1.00 87.00 75 LEU A N 1
ATOM 574 C CA . LEU A 1 75 ? -7.342 -2.083 13.537 1.00 87.00 75 LEU A CA 1
ATOM 575 C C . LEU A 1 75 ? -7.875 -0.671 13.269 1.00 87.00 75 LEU A C 1
ATOM 577 O O . LEU A 1 75 ? -8.543 -0.431 12.265 1.00 87.00 75 LEU A O 1
ATOM 581 N N . ILE A 1 76 ? -7.522 0.273 14.136 1.00 86.69 76 ILE A N 1
ATOM 582 C CA . ILE A 1 76 ? -7.664 1.712 13.906 1.00 86.69 76 ILE A CA 1
ATOM 583 C C . ILE A 1 76 ? -6.317 2.246 13.447 1.00 86.69 76 ILE A C 1
ATOM 585 O O . ILE A 1 76 ? -5.282 1.934 14.035 1.00 86.69 76 ILE A O 1
ATOM 589 N N . ARG A 1 77 ? -6.331 3.095 12.419 1.00 82.94 77 ARG A N 1
ATOM 590 C CA . ARG A 1 77 ? -5.133 3.753 11.895 1.00 82.94 77 ARG A CA 1
ATOM 591 C C . ARG A 1 77 ? -5.369 5.257 11.877 1.00 82.94 77 ARG A C 1
ATOM 593 O O . ARG A 1 77 ? -6.252 5.741 11.179 1.00 82.94 77 ARG A O 1
ATOM 600 N N . VAL A 1 78 ? -4.570 5.988 12.646 1.00 77.94 78 VAL A N 1
ATOM 601 C CA . VAL A 1 78 ? -4.640 7.446 12.779 1.00 77.94 78 VAL A CA 1
ATOM 602 C C . VAL A 1 78 ? -3.400 8.060 12.121 1.00 77.94 78 VAL A C 1
ATOM 604 O O . VAL A 1 78 ? -2.276 7.771 12.553 1.00 77.94 78 VAL A O 1
ATOM 607 N N . PRO A 1 79 ? -3.557 8.898 11.082 1.00 73.56 79 PRO A N 1
ATOM 608 C CA . PRO A 1 79 ? -2.433 9.594 10.465 1.00 73.56 79 PRO A CA 1
ATOM 609 C C . PRO A 1 79 ? -1.711 10.491 11.476 1.00 73.56 79 PRO A C 1
ATOM 611 O O . PRO A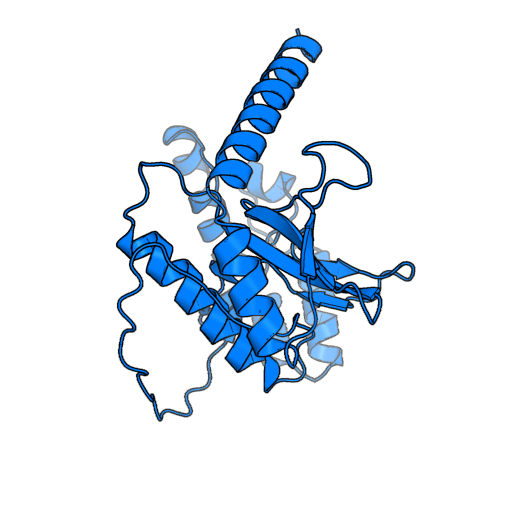 1 79 ? -2.345 11.241 12.225 1.00 73.56 79 PRO A O 1
ATOM 614 N N . ARG A 1 80 ? -0.372 10.456 11.498 1.00 69.88 80 ARG A N 1
ATOM 615 C CA . ARG A 1 80 ? 0.422 11.381 12.321 1.00 69.88 80 ARG A CA 1
ATOM 616 C C . ARG A 1 80 ? 0.551 12.724 11.605 1.00 69.88 80 ARG A C 1
ATOM 618 O O . ARG A 1 80 ? 1.603 13.030 11.054 1.00 69.88 80 ARG A O 1
ATOM 625 N N . MET A 1 81 ? -0.507 13.528 11.635 1.00 66.38 81 MET A N 1
ATOM 626 C CA . MET A 1 81 ? -0.458 14.887 11.092 1.00 66.38 81 MET A CA 1
ATOM 627 C C . MET A 1 81 ? 0.166 15.853 12.100 1.00 66.38 81 MET A C 1
ATOM 629 O O . MET A 1 81 ? -0.196 15.870 13.282 1.00 66.38 81 MET A O 1
ATOM 633 N N . ASN A 1 82 ? 1.119 16.658 11.638 1.00 63.78 82 ASN A N 1
ATOM 634 C CA . ASN A 1 82 ? 1.609 17.814 12.382 1.00 63.78 82 ASN A CA 1
ATOM 635 C C . ASN A 1 82 ? 0.679 19.018 12.142 1.00 63.78 82 ASN A C 1
ATOM 637 O O . ASN A 1 82 ? -0.140 19.017 11.227 1.00 63.78 82 ASN A O 1
ATOM 641 N N . SER A 1 83 ? 0.796 20.054 12.973 1.00 64.12 83 SER A N 1
ATOM 642 C CA . SER A 1 83 ? -0.032 21.265 12.865 1.00 64.12 83 SER A CA 1
ATOM 643 C C . SER A 1 83 ? 0.225 22.087 11.597 1.00 64.12 83 SER A C 1
ATOM 645 O O . SER A 1 83 ? -0.526 23.016 11.329 1.00 64.12 83 SER A O 1
ATOM 647 N N . SER A 1 84 ? 1.276 21.777 10.832 1.00 70.44 84 SER A N 1
ATOM 648 C CA . SER A 1 84 ? 1.580 22.431 9.555 1.00 70.44 84 SER A CA 1
ATOM 649 C C . SER A 1 84 ? 0.803 21.856 8.368 1.00 70.44 84 SER A C 1
ATOM 651 O O . SER A 1 84 ? 0.781 22.487 7.317 1.00 70.44 84 SER A O 1
ATOM 653 N N . ILE A 1 85 ? 0.170 20.684 8.502 1.00 70.50 85 ILE A N 1
ATOM 654 C CA . ILE A 1 85 ? -0.677 20.120 7.444 1.00 70.50 85 ILE A CA 1
ATOM 655 C C . ILE A 1 85 ? -2.088 20.714 7.566 1.00 70.50 85 ILE A C 1
ATOM 657 O O . ILE A 1 85 ? -2.703 20.583 8.629 1.00 70.50 85 ILE A O 1
ATOM 661 N N . PRO A 1 86 ? -2.639 21.325 6.499 1.00 81.06 86 PRO A N 1
ATOM 662 C CA . PRO A 1 86 ? -4.011 21.818 6.507 1.00 81.06 86 PRO A CA 1
ATOM 663 C C . PRO A 1 86 ? -5.015 20.706 6.831 1.00 81.06 86 PRO A C 1
ATOM 665 O O . PRO A 1 86 ? -4.946 19.609 6.273 1.00 81.06 86 PRO A O 1
ATOM 668 N N . GLN A 1 87 ? -5.996 20.996 7.689 1.00 77.50 87 GLN A N 1
ATOM 669 C CA . GLN A 1 87 ? -7.018 20.021 8.094 1.00 77.50 87 GLN A CA 1
ATOM 670 C C . GLN A 1 87 ? -7.805 19.468 6.894 1.00 77.50 87 GLN A C 1
ATOM 672 O O . GLN A 1 87 ? -8.136 18.285 6.859 1.00 77.50 87 GLN A O 1
ATOM 677 N N . SER A 1 88 ? -8.054 20.299 5.879 1.00 78.62 88 SER A N 1
ATOM 678 C CA . SER A 1 88 ? -8.691 19.889 4.624 1.00 78.62 88 SER A CA 1
ATOM 679 C C . SER A 1 88 ? -7.893 18.808 3.892 1.00 78.62 88 SER A C 1
ATOM 681 O O . SER A 1 88 ? -8.472 17.818 3.447 1.00 78.62 88 SER A O 1
ATOM 683 N N . LEU A 1 89 ? -6.567 18.954 3.828 1.00 80.25 89 LEU A N 1
ATOM 684 C CA . LEU A 1 89 ? -5.669 17.960 3.246 1.00 80.25 89 LEU A CA 1
ATOM 685 C C . LEU A 1 89 ? -5.644 16.680 4.090 1.00 80.25 89 LEU A C 1
ATOM 687 O O . LEU A 1 89 ? -5.714 15.585 3.542 1.00 80.25 89 LEU A O 1
ATOM 691 N N . ALA A 1 90 ? -5.628 16.797 5.420 1.00 78.44 90 ALA A N 1
ATOM 692 C CA . ALA A 1 90 ? -5.722 15.635 6.301 1.00 78.44 90 ALA A CA 1
ATOM 693 C C . ALA A 1 90 ? -7.035 14.856 6.111 1.00 78.44 90 ALA A C 1
ATOM 695 O O . ALA A 1 90 ? -7.013 13.631 5.984 1.00 78.44 90 ALA A O 1
ATOM 696 N N . ASN A 1 91 ? -8.165 15.562 6.019 1.00 82.88 91 ASN A N 1
ATOM 697 C CA . ASN A 1 91 ? -9.472 14.962 5.755 1.00 82.88 91 ASN A CA 1
ATOM 698 C C . ASN A 1 91 ? -9.516 14.307 4.363 1.00 82.88 91 ASN A C 1
ATOM 700 O O . ASN A 1 91 ? -10.067 13.215 4.220 1.00 82.88 91 ASN A O 1
ATOM 704 N N . TYR A 1 92 ? -8.924 14.944 3.347 1.00 83.25 92 TYR A N 1
ATOM 705 C CA . TYR A 1 92 ? -8.804 14.376 2.003 1.00 83.25 92 TYR A CA 1
ATOM 706 C C . TYR A 1 92 ? -8.003 13.071 2.008 1.00 83.25 92 TYR A C 1
ATOM 708 O O . TYR A 1 92 ? -8.472 12.081 1.456 1.00 83.25 92 TYR A O 1
ATOM 716 N N . LEU A 1 93 ? -6.849 13.034 2.680 1.00 81.88 93 LEU A N 1
ATOM 717 C CA . LEU A 1 93 ? -5.996 11.841 2.739 1.00 81.88 93 LEU A CA 1
ATOM 718 C C . LEU A 1 93 ? -6.708 10.649 3.394 1.00 81.88 93 LEU A C 1
ATOM 720 O O . LEU A 1 93 ? -6.618 9.533 2.889 1.00 81.88 93 LEU A O 1
ATOM 724 N N . VAL A 1 94 ? -7.477 10.884 4.463 1.00 83.00 94 VAL A N 1
ATOM 725 C CA . VAL A 1 94 ? -8.293 9.832 5.098 1.00 83.00 94 VAL A CA 1
ATOM 726 C C . VAL A 1 94 ? -9.381 9.317 4.149 1.00 83.00 94 VAL A C 1
ATOM 728 O O . VAL A 1 94 ? -9.555 8.106 4.014 1.00 83.00 94 VAL A O 1
ATOM 731 N N . ARG A 1 95 ? -10.102 10.219 3.469 1.00 84.62 95 ARG A N 1
ATOM 732 C CA . ARG A 1 95 ? -11.153 9.841 2.505 1.00 84.62 95 ARG A CA 1
ATOM 733 C C . ARG A 1 95 ? -10.581 9.085 1.309 1.00 84.62 95 ARG A C 1
ATOM 735 O O . ARG A 1 95 ? -11.164 8.090 0.895 1.00 84.62 95 ARG A O 1
ATOM 742 N N . SER A 1 96 ? -9.446 9.541 0.784 1.00 83.75 96 SER A N 1
ATOM 743 C CA . SER A 1 96 ? -8.759 8.924 -0.350 1.00 83.75 96 SER A CA 1
ATOM 744 C C . SER A 1 96 ? -8.270 7.514 -0.012 1.00 83.75 96 SER A C 1
ATOM 746 O O . SER A 1 96 ? -8.517 6.582 -0.777 1.00 83.75 96 SER A O 1
ATOM 748 N N . GLU A 1 97 ? -7.671 7.312 1.171 1.00 85.56 97 GLU A N 1
ATOM 749 C CA . GLU A 1 97 ? -7.278 5.971 1.631 1.00 85.56 97 GLU A CA 1
ATOM 750 C C . GLU A 1 97 ? -8.495 5.045 1.755 1.00 85.56 97 GLU A C 1
ATOM 752 O O . GLU A 1 97 ? -8.451 3.911 1.280 1.00 85.56 97 GLU A O 1
ATOM 757 N N . TYR A 1 98 ? -9.592 5.525 2.352 1.00 87.56 98 TYR A N 1
ATOM 758 C CA . TYR A 1 98 ? -10.820 4.739 2.487 1.00 87.56 98 TYR A CA 1
ATOM 759 C C . TYR A 1 98 ? -11.420 4.362 1.126 1.00 87.56 98 TYR A C 1
ATOM 761 O O . TYR A 1 98 ? -11.745 3.196 0.906 1.00 87.56 98 TYR A O 1
ATOM 769 N N . ALA A 1 99 ? -11.527 5.319 0.200 1.00 86.38 99 ALA A N 1
ATOM 770 C CA . ALA A 1 99 ? -12.023 5.075 -1.154 1.00 86.38 99 ALA A CA 1
ATOM 771 C C . ALA A 1 99 ? -11.134 4.076 -1.911 1.00 86.38 99 ALA A C 1
ATOM 773 O O . ALA A 1 99 ? -11.644 3.163 -2.556 1.00 86.38 99 ALA A O 1
ATOM 774 N N . THR A 1 100 ? -9.811 4.194 -1.768 1.00 87.00 100 THR A N 1
ATOM 775 C CA . THR A 1 100 ? -8.845 3.266 -2.372 1.00 87.00 100 THR A CA 1
ATOM 776 C C . THR A 1 100 ? -9.006 1.855 -1.814 1.00 87.00 100 THR A C 1
ATOM 778 O O . THR A 1 100 ? -9.069 0.902 -2.582 1.00 87.00 100 THR A O 1
ATOM 781 N N . LEU A 1 101 ? -9.134 1.699 -0.492 1.00 87.00 101 LEU A N 1
ATOM 782 C CA . LEU A 1 101 ? -9.385 0.393 0.127 1.00 87.00 101 LEU A CA 1
ATOM 783 C C . LEU A 1 101 ? -10.718 -0.207 -0.337 1.00 87.00 101 LEU A C 1
ATOM 785 O O . LEU A 1 101 ? -10.772 -1.387 -0.662 1.00 87.00 101 LEU A O 1
ATOM 789 N N . LYS A 1 102 ? -11.777 0.606 -0.437 1.00 87.50 102 LYS A N 1
ATOM 790 C CA . LYS A 1 102 ? -13.081 0.160 -0.950 1.00 87.50 102 LYS A CA 1
ATOM 791 C C . LYS A 1 102 ? -13.028 -0.281 -2.405 1.00 87.50 102 LYS A C 1
ATOM 793 O O . LYS A 1 102 ? -13.651 -1.278 -2.751 1.00 87.50 102 LYS A O 1
ATOM 798 N N . PHE A 1 103 ? -12.265 0.422 -3.235 1.00 86.88 103 PHE A N 1
ATOM 799 C CA . PHE A 1 103 ? -11.987 -0.020 -4.594 1.00 86.88 103 PHE A CA 1
ATOM 800 C C . PHE A 1 103 ? -11.225 -1.354 -4.593 1.00 86.88 103 PHE A C 1
ATOM 802 O O . PHE A 1 103 ? -11.636 -2.294 -5.269 1.00 86.88 103 PHE A O 1
ATOM 809 N N . LEU A 1 104 ? -10.162 -1.481 -3.793 1.00 87.44 104 LEU A N 1
ATOM 810 C CA . LEU A 1 104 ? -9.333 -2.689 -3.754 1.00 87.44 104 LEU A CA 1
ATOM 811 C C . LEU A 1 104 ? -10.065 -3.918 -3.202 1.00 87.44 104 LEU A C 1
ATOM 813 O O . LEU A 1 104 ? -9.766 -5.021 -3.654 1.00 87.44 104 LEU A O 1
ATOM 817 N N . GLU A 1 105 ? -11.073 -3.746 -2.337 1.00 88.50 105 GLU A N 1
ATOM 818 C CA . GLU A 1 105 ? -11.995 -4.819 -1.914 1.00 88.50 105 GLU A CA 1
ATOM 819 C C . GLU A 1 105 ? -12.720 -5.493 -3.097 1.00 88.50 105 GLU A C 1
ATOM 821 O O . GLU A 1 105 ? -13.176 -6.626 -2.963 1.00 88.50 105 GLU A O 1
ATOM 826 N N . THR A 1 106 ? -12.824 -4.823 -4.252 1.00 86.12 106 THR A N 1
ATOM 827 C CA . THR A 1 106 ? -13.427 -5.376 -5.482 1.00 86.12 106 THR A CA 1
ATOM 828 C C . THR A 1 106 ? -12.424 -6.114 -6.376 1.00 86.12 106 THR A C 1
ATOM 830 O O . THR A 1 106 ? -12.792 -6.656 -7.417 1.00 86.12 106 THR A O 1
ATOM 833 N N . THR A 1 107 ? -11.150 -6.144 -5.981 1.00 86.81 107 THR A N 1
ATOM 834 C CA . THR A 1 107 ? -10.043 -6.731 -6.745 1.00 86.81 107 THR A CA 1
ATOM 835 C C . THR A 1 107 ? -9.476 -7.966 -6.041 1.00 86.81 107 THR A C 1
ATOM 837 O O . THR A 1 107 ? -9.826 -8.266 -4.905 1.00 86.81 107 THR A O 1
ATOM 840 N N . GLN A 1 108 ? -8.551 -8.673 -6.696 1.00 85.94 108 GLN A N 1
ATOM 841 C CA . GLN A 1 108 ? -7.813 -9.790 -6.087 1.00 85.94 108 GLN A CA 1
ATOM 842 C C . GLN A 1 108 ? -6.577 -9.341 -5.286 1.00 85.94 108 GLN A C 1
ATOM 844 O O . GLN A 1 108 ? -5.800 -10.176 -4.827 1.00 85.94 108 GLN A O 1
ATOM 849 N N . VAL A 1 109 ? -6.346 -8.030 -5.148 1.00 84.75 109 VAL A N 1
ATOM 850 C CA . VAL A 1 109 ? -5.199 -7.512 -4.398 1.00 84.75 109 VAL A CA 1
ATOM 851 C C . VAL A 1 109 ? -5.448 -7.733 -2.901 1.00 84.75 109 VAL A C 1
ATOM 853 O O . VAL A 1 109 ? -6.444 -7.224 -2.379 1.00 84.75 109 VAL A O 1
ATOM 856 N N . PRO A 1 110 ? -4.557 -8.444 -2.181 1.00 85.88 110 PRO A N 1
ATOM 857 C CA . PRO A 1 110 ? -4.736 -8.701 -0.760 1.00 85.88 110 PRO A CA 1
ATOM 858 C C . PRO A 1 110 ? -4.561 -7.394 0.017 1.00 85.88 110 PRO A C 1
ATOM 860 O O . PRO A 1 110 ? -3.447 -6.940 0.280 1.00 85.88 110 PRO A O 1
ATOM 863 N N . THR A 1 111 ? -5.676 -6.762 0.373 1.00 87.50 111 THR A N 1
ATOM 864 C CA . THR A 1 111 ? -5.707 -5.554 1.203 1.00 87.50 111 THR A CA 1
ATOM 865 C C . THR A 1 111 ? -6.667 -5.730 2.374 1.00 87.50 111 THR A C 1
ATOM 867 O O . THR A 1 111 ? -7.664 -6.449 2.254 1.00 87.50 111 THR A O 1
ATOM 870 N N . PRO A 1 112 ? -6.397 -5.104 3.534 1.00 84.88 112 PRO A N 1
ATOM 871 C CA . PRO A 1 112 ? -7.340 -5.144 4.640 1.00 84.88 112 PRO A CA 1
ATOM 872 C C . PRO A 1 112 ? -8.670 -4.496 4.257 1.00 84.88 112 PRO A C 1
ATOM 874 O O . PRO A 1 112 ? -8.700 -3.405 3.694 1.00 84.88 112 PRO A O 1
ATOM 877 N N . ARG A 1 113 ? -9.780 -5.125 4.650 1.00 86.75 113 ARG A N 1
ATOM 878 C CA . ARG A 1 113 ? -11.114 -4.542 4.472 1.00 86.75 113 ARG A CA 1
ATOM 879 C C . ARG A 1 113 ? -11.256 -3.259 5.291 1.00 86.75 113 ARG A C 1
ATOM 881 O O . ARG A 1 113 ? -10.976 -3.245 6.494 1.00 86.75 113 ARG A O 1
ATOM 888 N N . ALA A 1 114 ? -11.750 -2.201 4.661 1.00 89.38 114 ALA A N 1
ATOM 889 C CA . ALA A 1 114 ? -12.096 -0.955 5.323 1.00 89.38 114 ALA A CA 1
ATOM 890 C C . ALA A 1 114 ? -13.531 -1.033 5.854 1.00 89.38 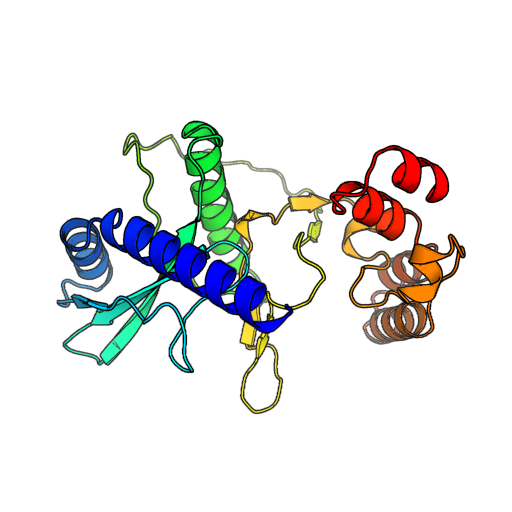114 ALA A C 1
ATOM 892 O O . ALA A 1 114 ? -14.490 -1.182 5.101 1.00 89.38 114 ALA A O 1
ATOM 893 N N . PHE A 1 115 ? -13.706 -0.919 7.168 1.00 87.69 115 PHE A N 1
ATOM 894 C CA . PHE A 1 115 ? -15.048 -0.924 7.760 1.00 87.69 115 PHE A CA 1
ATOM 895 C C . PHE A 1 115 ? -15.678 0.467 7.785 1.00 87.69 115 PHE A C 1
ATOM 897 O O . PHE A 1 115 ? -16.886 0.581 7.611 1.00 87.69 115 PHE A O 1
ATOM 904 N N . ASP A 1 116 ? -14.872 1.504 8.027 1.00 89.38 116 ASP A N 1
ATOM 905 C CA . ASP A 1 116 ? -15.330 2.887 8.147 1.00 89.38 116 ASP A CA 1
ATOM 906 C C . ASP A 1 116 ? -14.148 3.871 8.170 1.00 89.38 116 ASP A C 1
ATOM 908 O O . ASP A 1 116 ? -12.990 3.452 8.267 1.00 89.38 116 ASP A O 1
ATOM 912 N N . TYR A 1 117 ? -14.440 5.173 8.159 1.00 88.75 117 TYR A N 1
ATOM 913 C CA . TYR A 1 117 ? -13.480 6.243 8.431 1.00 88.75 117 TYR A CA 1
ATOM 914 C C . TYR A 1 117 ? -14.104 7.391 9.246 1.00 88.75 117 TYR A C 1
ATOM 916 O O . TYR A 1 117 ? -15.323 7.566 9.302 1.00 88.75 117 TYR A O 1
ATOM 924 N N . GLY A 1 118 ? -13.249 8.199 9.879 1.00 84.50 118 GLY A N 1
ATOM 925 C CA . GLY A 1 118 ? -13.641 9.403 10.616 1.00 84.50 118 GLY A CA 1
ATOM 926 C C . GLY A 1 118 ? -12.707 10.571 10.309 1.00 84.50 118 GLY A C 1
ATOM 927 O O . GLY A 1 118 ? -11.514 10.371 10.085 1.00 84.50 118 GLY A O 1
ATOM 928 N N . ILE A 1 119 ? -13.251 11.785 10.289 1.00 83.25 119 ILE A N 1
ATOM 929 C CA . ILE A 1 119 ? -12.529 13.039 10.026 1.00 83.25 119 ILE A CA 1
ATOM 930 C C . ILE A 1 119 ? -12.855 14.064 11.114 1.00 83.25 119 ILE A C 1
ATOM 932 O O . ILE A 1 119 ? -13.828 13.906 11.845 1.00 83.25 119 ILE A O 1
ATOM 936 N N . SER A 1 120 ? -12.036 15.109 11.243 1.00 69.88 120 SER A N 1
ATOM 937 C CA . SER A 1 120 ? -12.203 16.100 12.318 1.00 69.88 120 SER A CA 1
ATOM 938 C C . SER A 1 120 ? -13.387 17.052 12.106 1.00 69.88 120 SER A C 1
ATOM 940 O O . SER A 1 120 ? -13.914 17.563 13.088 1.00 69.88 120 SER A O 1
ATOM 942 N N . ASP A 1 121 ? -13.830 17.235 10.857 1.00 65.31 121 ASP A N 1
ATOM 943 C CA . ASP A 1 121 ? -15.008 18.029 10.495 1.00 65.31 121 ASP A CA 1
ATOM 944 C C . ASP A 1 121 ? -16.076 17.090 9.927 1.00 65.31 121 ASP A C 1
ATOM 946 O O . ASP A 1 121 ? -16.038 16.730 8.750 1.00 65.31 121 ASP A O 1
ATOM 950 N N . ASP A 1 122 ? -17.008 16.641 10.766 1.00 54.84 122 ASP A N 1
ATOM 951 C CA . ASP A 1 122 ? -18.016 15.620 10.433 1.00 54.84 122 ASP A CA 1
ATOM 952 C C . ASP A 1 122 ? -19.165 16.169 9.547 1.00 54.84 122 ASP A C 1
ATOM 954 O O . ASP A 1 122 ? -20.335 15.816 9.693 1.00 54.84 122 ASP A O 1
ATOM 958 N N . THR A 1 123 ? -18.845 17.045 8.589 1.00 48.91 123 THR A N 1
ATOM 959 C CA . THR A 1 123 ? -19.731 17.362 7.466 1.00 48.91 123 THR A CA 1
ATOM 960 C C . THR A 1 123 ? -19.467 16.353 6.350 1.00 48.91 123 THR A C 1
ATOM 962 O O . THR A 1 123 ? -18.436 16.371 5.671 1.00 48.91 123 THR A O 1
ATOM 965 N N . LYS A 1 124 ? -20.399 15.405 6.186 1.00 44.81 124 LYS A N 1
ATOM 966 C CA . LYS A 1 124 ? -20.388 14.437 5.080 1.00 44.81 124 LYS A CA 1
ATOM 967 C C . LYS A 1 124 ? -20.364 15.192 3.743 1.00 44.81 124 LYS A C 1
ATOM 969 O O . LYS A 1 124 ? -21.318 15.918 3.467 1.00 44.81 124 LYS A O 1
ATOM 974 N N . PRO A 1 125 ? -19.346 15.027 2.890 1.00 48.34 125 PRO A N 1
ATOM 975 C CA . PRO A 1 125 ? -19.456 15.435 1.499 1.00 48.34 125 PRO A CA 1
ATOM 976 C C . PRO A 1 125 ? -20.228 14.385 0.716 1.00 48.34 125 PRO A C 1
ATOM 978 O O . PRO A 1 125 ? -20.219 13.202 1.060 1.00 48.34 125 PRO A O 1
ATOM 981 N N . ALA A 1 126 ? -20.849 14.853 -0.359 1.00 41.62 126 ALA A N 1
ATOM 982 C CA . ALA A 1 126 ? -21.514 14.026 -1.343 1.00 41.62 126 ALA A CA 1
ATOM 983 C C . ALA A 1 126 ? -20.540 13.023 -1.983 1.00 41.62 126 ALA A C 1
ATOM 985 O O . ALA A 1 126 ? -19.408 13.363 -2.334 1.00 41.62 126 ALA A O 1
ATOM 986 N N . GLU A 1 127 ? -21.020 11.792 -2.123 1.00 44.56 127 GLU A N 1
ATOM 987 C CA . GLU A 1 127 ? -20.440 10.747 -2.959 1.00 44.56 127 GLU A CA 1
ATOM 988 C C . GLU A 1 127 ? -20.366 11.257 -4.404 1.00 44.56 127 GLU A C 1
ATOM 990 O O . GLU A 1 127 ? -21.369 11.708 -4.959 1.00 44.56 127 GLU A O 1
ATOM 995 N N . ILE A 1 128 ? -19.180 11.220 -5.011 1.00 44.75 128 ILE A N 1
ATOM 996 C CA . ILE A 1 128 ? -19.015 11.510 -6.436 1.00 44.75 128 ILE A CA 1
ATOM 997 C C . ILE A 1 128 ? -18.897 10.167 -7.147 1.00 44.75 128 ILE A C 1
ATOM 999 O O . ILE A 1 128 ? -17.912 9.452 -6.977 1.00 44.75 128 ILE A O 1
ATOM 1003 N N . SER A 1 129 ? -19.922 9.841 -7.930 1.00 38.09 129 SER A N 1
ATOM 1004 C CA . SER A 1 129 ? -19.913 8.731 -8.878 1.00 38.09 129 SER A CA 1
ATOM 1005 C C . SER A 1 129 ? -19.144 9.158 -10.126 1.00 38.09 129 SER A C 1
ATOM 1007 O O . SER A 1 129 ? -19.535 10.120 -10.787 1.00 38.09 129 SER A O 1
ATOM 1009 N N . LEU A 1 130 ? -18.058 8.457 -10.446 1.00 46.78 130 LEU A N 1
ATOM 1010 C CA . LEU A 1 130 ? -17.300 8.639 -11.682 1.00 46.78 130 LEU A CA 1
ATOM 1011 C C . LEU A 1 130 ? -17.422 7.370 -12.526 1.00 46.78 130 LEU A C 1
ATOM 1013 O O . LEU A 1 130 ? -16.878 6.323 -12.190 1.00 46.78 130 LEU A O 1
ATOM 1017 N N . GLU A 1 131 ? -18.158 7.501 -13.624 1.00 46.25 131 GLU A N 1
ATOM 1018 C CA . GLU A 1 131 ? -18.302 6.509 -14.688 1.00 46.25 131 GLU A CA 1
ATOM 1019 C C . GLU A 1 131 ? -17.230 6.791 -15.750 1.00 46.25 131 GLU A C 1
ATOM 1021 O O . GLU A 1 131 ? -17.426 7.615 -16.644 1.00 46.25 131 GLU A O 1
ATOM 1026 N N . ALA A 1 132 ? -16.069 6.146 -15.632 1.00 47.06 132 ALA A N 1
ATOM 1027 C CA . ALA A 1 132 ? -15.110 6.033 -16.727 1.00 47.06 132 ALA A CA 1
ATOM 1028 C C . ALA A 1 132 ? -14.253 4.775 -16.542 1.00 47.06 132 ALA A C 1
ATOM 1030 O O . ALA A 1 132 ? -13.498 4.653 -15.578 1.00 47.06 132 ALA A O 1
ATOM 1031 N N . THR A 1 133 ? -14.347 3.835 -17.481 1.00 50.47 133 THR A N 1
ATOM 1032 C CA . THR A 1 133 ? -13.442 2.684 -17.571 1.00 50.47 133 THR A CA 1
ATOM 1033 C C . THR A 1 133 ? -12.171 3.101 -18.309 1.00 50.47 133 THR A C 1
ATOM 1035 O O . THR A 1 133 ? -11.986 2.773 -19.481 1.00 50.47 133 THR A O 1
ATOM 1038 N N . GLU A 1 134 ? -11.315 3.876 -17.647 1.00 60.69 134 GLU A N 1
ATOM 1039 C CA . GLU A 1 134 ? -9.954 4.138 -18.119 1.00 60.69 134 GLU A CA 1
ATOM 1040 C C . GLU A 1 134 ? -9.000 3.092 -17.527 1.00 60.69 134 GLU A C 1
ATOM 1042 O O . GLU A 1 134 ? -9.136 2.695 -16.368 1.00 60.69 134 GLU A O 1
ATOM 1047 N N . GLN A 1 135 ? -8.041 2.604 -18.318 1.00 70.88 135 GLN A N 1
ATOM 1048 C CA . GLN A 1 135 ? -7.007 1.712 -17.803 1.00 70.88 135 GLN A CA 1
ATOM 1049 C C . GLN A 1 135 ? -5.989 2.542 -17.019 1.00 70.88 135 GLN A C 1
ATOM 1051 O O . GLN A 1 135 ? -5.221 3.307 -17.597 1.00 70.88 135 GLN A O 1
ATOM 1056 N N . PHE A 1 136 ? -5.972 2.376 -15.700 1.00 81.69 136 PHE A N 1
ATOM 1057 C CA . PHE A 1 136 ? -5.042 3.058 -14.808 1.00 81.69 136 PHE A CA 1
ATOM 1058 C C . PHE A 1 136 ? -4.170 2.064 -14.044 1.00 81.69 136 PHE A C 1
ATOM 1060 O O . PHE A 1 136 ? -4.530 0.899 -13.865 1.00 81.69 136 PHE A O 1
ATOM 1067 N N . TYR A 1 137 ? -3.030 2.540 -13.546 1.00 85.50 137 TYR A N 1
ATOM 1068 C CA . TYR A 1 137 ? -2.182 1.773 -12.644 1.00 85.50 137 TYR A CA 1
ATOM 1069 C C . TYR A 1 137 ? -2.107 2.462 -11.299 1.00 85.50 137 TYR A C 1
ATOM 1071 O O . TYR A 1 137 ? -1.825 3.655 -11.218 1.00 85.50 137 TYR A O 1
ATOM 1079 N N . LEU A 1 138 ? -2.362 1.704 -10.240 1.00 86.56 138 LEU A N 1
ATOM 1080 C CA . LEU A 1 138 ? -2.226 2.181 -8.875 1.00 86.56 138 LEU A CA 1
ATOM 1081 C C . LEU A 1 138 ? -0.815 1.851 -8.379 1.00 86.56 138 LEU A C 1
ATOM 1083 O O . LEU A 1 138 ? -0.416 0.687 -8.404 1.00 86.56 138 LEU A O 1
ATOM 1087 N N . LYS A 1 139 ? -0.070 2.856 -7.915 1.00 85.88 139 LYS A N 1
ATOM 1088 C CA . LYS A 1 139 ? 1.261 2.673 -7.322 1.00 85.88 139 LYS A CA 1
ATOM 1089 C C . LYS A 1 139 ? 1.254 3.058 -5.849 1.00 85.88 139 LYS A C 1
ATOM 1091 O O . LYS A 1 139 ? 0.798 4.146 -5.490 1.00 85.88 139 LYS A O 1
ATOM 1096 N N . HIS A 1 140 ? 1.789 2.168 -5.012 1.00 83.50 140 HIS A N 1
ATOM 1097 C CA . HIS A 1 140 ? 2.148 2.489 -3.636 1.00 83.50 140 HIS A CA 1
ATOM 1098 C C . HIS A 1 140 ? 3.414 3.349 -3.646 1.00 83.50 140 HIS A C 1
ATOM 1100 O O . HIS A 1 140 ? 4.390 3.018 -4.315 1.00 83.50 140 HIS A O 1
ATOM 1106 N N . LEU A 1 141 ? 3.368 4.487 -2.958 1.00 75.62 141 LEU A N 1
ATOM 1107 C CA . LEU A 1 141 ? 4.437 5.483 -3.014 1.00 75.62 141 LEU A CA 1
ATOM 1108 C C . LEU A 1 141 ? 5.664 5.101 -2.177 1.00 75.62 141 LEU A C 1
ATOM 1110 O O . LEU A 1 141 ? 6.758 5.569 -2.458 1.00 75.62 141 LEU A O 1
ATOM 1114 N N . ASP A 1 142 ? 5.462 4.283 -1.148 1.00 74.06 142 ASP A N 1
ATOM 1115 C CA . ASP A 1 142 ? 6.557 3.668 -0.403 1.00 74.06 142 ASP A CA 1
ATOM 1116 C C . ASP A 1 142 ? 7.048 2.442 -1.171 1.00 74.06 142 ASP A C 1
ATOM 1118 O O . ASP A 1 142 ? 6.246 1.551 -1.460 1.00 74.06 142 ASP A O 1
ATOM 1122 N N . ASP A 1 143 ? 8.335 2.392 -1.487 1.00 73.00 143 ASP A N 1
ATOM 1123 C CA . ASP A 1 143 ? 9.005 1.286 -2.169 1.00 73.00 143 ASP A CA 1
ATOM 1124 C C . ASP A 1 143 ? 10.084 0.620 -1.295 1.00 73.00 143 ASP A C 1
ATOM 1126 O O . ASP A 1 143 ? 10.845 -0.218 -1.778 1.00 73.00 143 ASP A O 1
ATOM 1130 N N . LYS A 1 144 ? 10.108 0.922 0.014 1.00 68.06 144 LYS A N 1
ATOM 1131 C CA . LYS A 1 144 ? 11.039 0.332 1.000 1.00 68.06 144 LYS A CA 1
ATOM 1132 C C . LYS A 1 144 ? 10.549 -1.002 1.565 1.00 68.06 144 LYS A C 1
ATOM 1134 O O . LYS A 1 144 ? 11.297 -1.694 2.250 1.00 68.06 144 LYS A O 1
ATOM 1139 N N . GLY A 1 145 ? 9.297 -1.363 1.280 1.00 68.75 145 GLY A N 1
ATOM 1140 C CA . GLY A 1 145 ? 8.707 -2.671 1.588 1.00 68.75 145 GLY A CA 1
ATOM 1141 C C . GLY A 1 145 ? 8.040 -2.807 2.962 1.00 68.75 145 GLY A C 1
ATOM 1142 O O . GLY A 1 145 ? 7.389 -3.817 3.206 1.00 68.75 145 GLY A O 1
ATOM 1143 N N . ASP A 1 146 ? 8.103 -1.801 3.841 1.00 72.88 146 ASP A N 1
ATOM 1144 C CA . ASP A 1 146 ? 7.475 -1.836 5.180 1.00 72.88 146 ASP A CA 1
ATOM 1145 C C . ASP A 1 146 ? 5.928 -1.785 5.155 1.00 72.88 146 ASP A C 1
ATOM 1147 O O . ASP A 1 146 ? 5.258 -1.915 6.183 1.00 72.88 146 ASP A O 1
ATOM 1151 N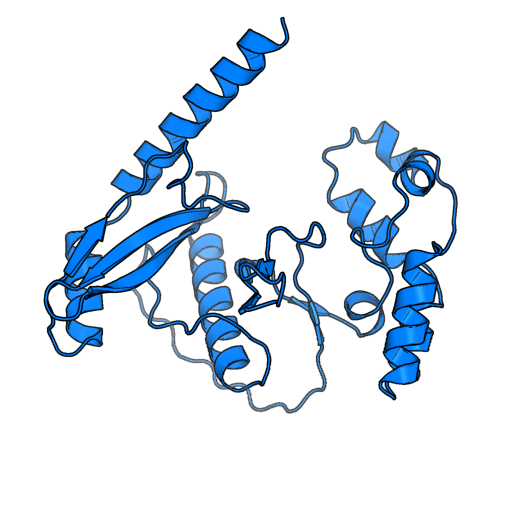 N . HIS A 1 147 ? 5.357 -1.618 3.964 1.00 78.25 147 HIS A N 1
ATOM 1152 C CA . HIS A 1 147 ? 3.930 -1.644 3.676 1.00 78.25 147 HIS A CA 1
ATOM 1153 C C . HIS A 1 147 ? 3.397 -3.036 3.308 1.00 78.25 147 HIS A C 1
ATOM 1155 O O . HIS A 1 147 ? 2.190 -3.179 3.090 1.00 78.25 147 HIS A O 1
ATOM 1161 N N . LEU A 1 148 ? 4.262 -4.052 3.254 1.00 83.62 148 LEU A N 1
ATOM 1162 C CA . LEU A 1 148 ? 3.884 -5.443 3.025 1.00 83.62 148 LEU A CA 1
ATOM 1163 C C . LEU A 1 148 ? 3.759 -6.177 4.363 1.00 83.62 148 LEU A C 1
ATOM 1165 O O . LEU A 1 148 ? 4.713 -6.282 5.131 1.00 83.62 148 LEU A O 1
ATOM 1169 N N . MET A 1 149 ? 2.571 -6.705 4.639 1.00 82.50 149 MET A N 1
ATOM 1170 C CA . MET A 1 149 ? 2.342 -7.636 5.737 1.00 82.50 149 MET A CA 1
ATOM 1171 C C . MET A 1 149 ? 2.610 -9.054 5.251 1.00 82.50 149 MET A C 1
ATOM 1173 O O . MET A 1 149 ? 2.067 -9.468 4.223 1.00 82.50 149 MET A O 1
ATOM 1177 N N . VAL A 1 150 ? 3.405 -9.793 6.019 1.00 83.56 150 VAL A N 1
ATOM 1178 C CA . VAL A 1 150 ? 3.729 -11.191 5.744 1.00 83.56 150 VAL A CA 1
ATOM 1179 C C . VAL A 1 150 ? 3.330 -12.095 6.905 1.00 83.56 150 VAL A C 1
ATOM 1181 O O . VAL A 1 150 ? 3.294 -11.639 8.050 1.00 83.56 150 VAL A O 1
ATOM 1184 N N . ASP A 1 151 ? 2.990 -13.345 6.602 1.00 84.12 151 ASP A N 1
ATOM 1185 C CA . ASP A 1 151 ? 2.842 -14.400 7.609 1.00 84.12 151 ASP A CA 1
ATOM 1186 C C . ASP A 1 151 ? 4.207 -15.006 7.997 1.00 84.12 151 ASP A C 1
ATOM 1188 O O . ASP A 1 151 ? 5.262 -14.572 7.523 1.00 84.12 151 ASP A O 1
ATOM 1192 N N . ASP A 1 152 ? 4.189 -16.012 8.876 1.00 85.94 152 ASP A N 1
ATOM 1193 C CA . ASP A 1 152 ? 5.396 -16.700 9.357 1.00 85.94 152 ASP A CA 1
ATOM 1194 C C . ASP A 1 152 ? 6.155 -17.448 8.239 1.00 85.94 152 ASP A C 1
ATOM 1196 O O . ASP A 1 152 ? 7.331 -17.779 8.394 1.00 85.94 152 ASP A O 1
ATOM 1200 N N . GLU A 1 153 ? 5.502 -17.686 7.100 1.00 91.44 153 GLU A N 1
ATOM 1201 C CA . GLU A 1 153 ? 6.046 -18.352 5.912 1.00 91.44 153 GLU A CA 1
ATOM 1202 C C . GLU A 1 153 ? 6.510 -17.350 4.839 1.00 91.44 153 GLU A C 1
ATOM 1204 O O . GLU A 1 153 ? 6.975 -17.750 3.772 1.00 91.44 153 GLU A O 1
ATOM 1209 N N . LEU A 1 154 ? 6.441 -16.045 5.136 1.00 84.38 154 LEU A N 1
ATOM 1210 C CA . LEU A 1 154 ? 6.777 -14.930 4.247 1.00 84.38 154 LEU A CA 1
ATOM 1211 C C . LEU A 1 154 ? 5.821 -14.747 3.055 1.00 84.38 154 LEU A C 1
ATOM 1213 O O . LEU A 1 154 ? 6.151 -14.034 2.100 1.00 84.38 154 LEU A O 1
ATOM 1217 N N . ASN A 1 155 ? 4.615 -15.318 3.104 1.00 87.12 155 ASN A N 1
ATOM 1218 C CA . ASN A 1 155 ? 3.587 -15.015 2.113 1.00 87.12 155 ASN A CA 1
ATOM 1219 C C . ASN A 1 155 ? 3.050 -13.603 2.349 1.00 87.12 155 ASN A C 1
ATOM 1221 O O . ASN A 1 155 ? 2.785 -13.206 3.482 1.00 87.12 155 ASN A O 1
ATOM 1225 N N . THR A 1 156 ? 2.830 -12.835 1.277 1.00 85.75 156 THR A N 1
ATOM 1226 C CA . THR A 1 156 ? 2.181 -11.521 1.396 1.00 85.75 156 THR A CA 1
ATOM 1227 C C . THR A 1 156 ? 0.699 -11.699 1.716 1.00 85.75 156 THR A C 1
ATOM 1229 O O . THR A 1 156 ? -0.083 -12.109 0.860 1.00 85.75 156 THR A O 1
ATOM 1232 N N . ILE A 1 157 ? 0.311 -11.339 2.937 1.00 87.50 157 ILE A N 1
ATOM 1233 C CA . ILE A 1 157 ? -1.068 -11.434 3.436 1.00 87.50 157 ILE A CA 1
ATOM 1234 C C . ILE A 1 157 ? -1.803 -10.089 3.425 1.00 87.50 157 ILE A C 1
ATOM 1236 O O . ILE A 1 157 ? -3.012 -10.040 3.653 1.00 87.50 157 ILE A O 1
ATOM 1240 N N . GLY A 1 158 ? -1.104 -8.983 3.155 1.00 84.75 158 GLY A N 1
ATOM 1241 C CA . GLY A 1 158 ? -1.742 -7.675 3.063 1.00 84.75 158 GLY A CA 1
ATOM 1242 C C . GLY A 1 158 ? -0.824 -6.557 2.585 1.00 84.75 158 GLY A C 1
ATOM 1243 O O . GLY A 1 158 ? 0.333 -6.481 2.985 1.00 84.75 158 GLY A O 1
ATOM 1244 N N . ILE A 1 159 ? -1.369 -5.647 1.781 1.00 85.69 159 ILE A N 1
ATOM 1245 C CA . ILE A 1 159 ? -0.750 -4.360 1.445 1.00 85.69 159 ILE A CA 1
ATOM 1246 C C . ILE A 1 159 ? -1.432 -3.265 2.271 1.00 85.69 159 ILE A C 1
ATOM 1248 O O . ILE A 1 159 ? -2.658 -3.117 2.246 1.00 85.69 159 ILE A O 1
ATOM 1252 N N . ILE A 1 160 ? -0.639 -2.501 3.022 1.00 81.56 160 ILE A N 1
ATOM 1253 C CA . ILE A 1 160 ? -1.103 -1.407 3.886 1.00 81.56 160 ILE A CA 1
ATOM 1254 C C . ILE A 1 160 ? -0.513 -0.058 3.447 1.00 81.56 160 ILE A C 1
ATOM 1256 O O . ILE A 1 160 ? 0.099 0.046 2.403 1.00 81.56 160 ILE A O 1
ATOM 1260 N N . TYR A 1 161 ? -0.766 1.006 4.216 1.00 76.06 161 TYR A N 1
ATOM 1261 C CA . TYR A 1 161 ? -0.252 2.379 3.985 1.00 76.06 161 TYR A CA 1
ATOM 1262 C C . TYR A 1 161 ? -0.646 3.089 2.674 1.00 76.06 161 TYR A C 1
ATOM 1264 O O . TYR A 1 161 ? -0.075 4.124 2.353 1.00 76.06 161 TYR A O 1
ATOM 1272 N N . LEU A 1 162 ? -1.768 2.698 2.061 1.00 81.94 162 LEU A N 1
ATOM 1273 C CA . LEU A 1 162 ? -2.334 3.276 0.825 1.00 81.94 162 LEU A CA 1
ATOM 1274 C C . LEU A 1 162 ? -2.728 4.772 0.852 1.00 81.94 162 LEU A C 1
ATOM 1276 O O . LEU A 1 162 ? -3.257 5.280 -0.128 1.00 81.94 162 LEU A O 1
ATOM 1280 N N . GLN A 1 163 ? -2.463 5.511 1.931 1.00 71.38 163 GLN A N 1
ATOM 1281 C CA . GLN A 1 163 ? -2.743 6.955 2.026 1.00 71.38 163 GLN A CA 1
ATOM 1282 C C . GLN A 1 163 ? -2.006 7.796 0.972 1.00 71.38 163 GLN A C 1
ATOM 1284 O O . GLN A 1 163 ? -2.424 8.908 0.668 1.00 71.38 163 GLN A O 1
ATOM 1289 N N . THR A 1 164 ? -0.886 7.280 0.466 1.00 72.94 164 THR A N 1
ATOM 1290 C CA . THR A 1 164 ? -0.064 7.898 -0.576 1.00 72.94 164 THR A CA 1
ATOM 1291 C C . THR A 1 164 ? -0.195 7.172 -1.915 1.00 72.94 164 THR A C 1
ATOM 1293 O O . THR A 1 164 ? 0.518 7.503 -2.860 1.00 72.94 164 THR A O 1
ATOM 1296 N N . ALA A 1 165 ? -1.094 6.186 -2.022 1.00 82.44 165 ALA A N 1
ATOM 1297 C CA . ALA A 1 165 ? -1.336 5.512 -3.286 1.00 82.44 165 ALA A CA 1
ATOM 1298 C C . ALA A 1 165 ? -1.871 6.512 -4.313 1.00 82.44 165 ALA A C 1
ATOM 1300 O O . ALA A 1 165 ? -2.696 7.374 -3.999 1.00 82.44 165 ALA A O 1
ATOM 1301 N N . ARG A 1 166 ? -1.388 6.399 -5.547 1.00 84.06 166 ARG A N 1
ATOM 1302 C CA . ARG A 1 166 ? -1.806 7.274 -6.641 1.00 84.06 166 ARG A CA 1
ATOM 1303 C C . ARG A 1 166 ? -1.932 6.510 -7.943 1.00 84.06 166 ARG A C 1
ATOM 1305 O O . ARG A 1 166 ? -1.270 5.492 -8.150 1.00 84.06 166 ARG A O 1
ATOM 1312 N N . VAL A 1 167 ? -2.776 7.042 -8.816 1.00 84.81 167 VAL A N 1
ATOM 1313 C CA . VAL A 1 167 ? -2.825 6.629 -10.212 1.00 84.81 167 VAL A CA 1
ATOM 1314 C C . VAL A 1 167 ? -1.598 7.180 -10.927 1.00 84.81 167 VAL A C 1
ATOM 1316 O O . VAL A 1 167 ? -1.285 8.364 -10.799 1.00 84.81 167 VAL A O 1
ATOM 1319 N N . VAL A 1 168 ? -0.893 6.314 -11.650 1.00 86.25 168 VAL A N 1
ATOM 1320 C CA . VAL A 1 168 ? 0.344 6.645 -12.359 1.00 86.25 168 VAL A CA 1
ATOM 1321 C C . 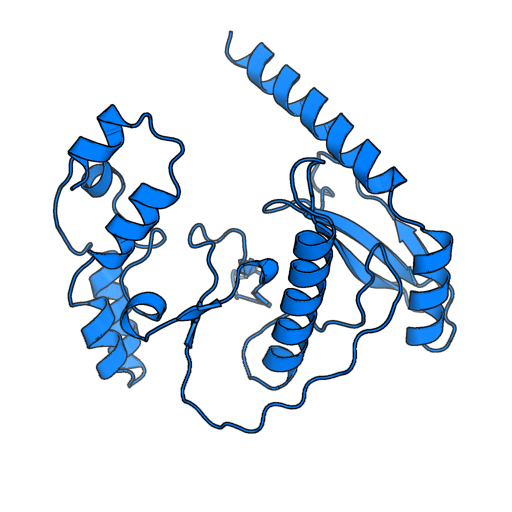VAL A 1 168 ? 0.380 5.983 -13.740 1.00 86.25 168 VAL A C 1
ATOM 1323 O O . VAL A 1 168 ? -0.318 4.991 -13.974 1.00 86.25 168 VAL A O 1
ATOM 1326 N N . PRO A 1 169 ? 1.214 6.479 -14.669 1.00 86.56 169 PRO A N 1
ATOM 1327 C CA . PRO A 1 169 ? 1.471 5.798 -15.933 1.00 86.56 169 PRO A CA 1
ATOM 1328 C C . PRO A 1 169 ? 2.164 4.443 -15.724 1.00 86.56 169 PRO A C 1
ATOM 1330 O O . PRO A 1 169 ? 2.912 4.258 -14.762 1.00 86.56 169 PRO A O 1
ATOM 1333 N N . ALA A 1 170 ? 2.022 3.529 -16.691 1.00 87.00 170 ALA A N 1
ATOM 1334 C CA . ALA A 1 170 ? 2.665 2.206 -16.661 1.00 87.00 170 ALA A CA 1
ATOM 1335 C C . ALA A 1 170 ? 4.179 2.279 -16.395 1.00 87.00 170 ALA A C 1
ATOM 1337 O O . ALA A 1 170 ? 4.722 1.476 -15.642 1.00 87.00 170 ALA A O 1
ATOM 1338 N N . GLY A 1 171 ? 4.846 3.273 -16.998 1.00 86.50 171 GLY A N 1
ATOM 1339 C CA . GLY A 1 171 ? 6.285 3.502 -16.858 1.00 86.50 171 GLY A CA 1
ATOM 1340 C C . GLY A 1 171 ? 6.729 3.760 -15.420 1.00 86.50 171 GLY A C 1
ATOM 1341 O O . GLY A 1 171 ? 7.823 3.369 -15.032 1.00 86.50 171 GLY A O 1
ATOM 1342 N N . GLU A 1 172 ? 5.872 4.387 -14.619 1.00 88.00 172 GLU A N 1
ATOM 1343 C CA . GLU A 1 172 ? 6.138 4.614 -13.204 1.00 88.00 172 GLU A CA 1
ATOM 1344 C C . GLU A 1 172 ? 5.709 3.419 -12.347 1.00 88.00 172 GLU A C 1
ATOM 1346 O O . GLU A 1 172 ? 6.407 3.086 -11.389 1.00 88.00 172 GLU A O 1
ATOM 1351 N N . ALA A 1 173 ? 4.587 2.771 -12.677 1.00 88.75 173 ALA A N 1
ATOM 1352 C CA . ALA A 1 173 ? 4.071 1.618 -11.935 1.00 88.75 173 ALA A CA 1
ATOM 1353 C C . ALA A 1 173 ? 4.971 0.376 -12.029 1.00 88.75 173 ALA A C 1
ATOM 1355 O O . ALA A 1 173 ? 5.141 -0.317 -11.031 1.00 88.75 173 ALA A O 1
ATOM 1356 N N . PHE A 1 174 ? 5.540 0.105 -13.207 1.00 90.25 174 PHE A N 1
ATOM 1357 C CA . PHE A 1 174 ? 6.303 -1.121 -13.489 1.00 90.25 174 PHE A CA 1
ATOM 1358 C C . PHE A 1 174 ? 7.754 -0.865 -13.889 1.00 90.25 174 PHE A C 1
ATOM 1360 O O . PHE A 1 174 ? 8.444 -1.795 -14.297 1.00 90.25 174 PHE A O 1
ATOM 1367 N N . GLY A 1 175 ? 8.218 0.382 -13.810 1.00 91.56 175 GLY A N 1
ATOM 1368 C CA . GLY A 1 175 ? 9.641 0.681 -13.924 1.00 91.56 175 GLY A CA 1
ATOM 1369 C C . GLY A 1 175 ? 10.416 0.245 -12.672 1.00 91.56 175 GLY A C 1
ATOM 1370 O O . GLY A 1 175 ? 9.804 -0.069 -11.645 1.00 91.56 175 GLY A O 1
ATOM 1371 N N . PRO A 1 176 ? 11.758 0.269 -12.727 1.00 92.56 176 PRO A N 1
ATOM 1372 C CA . PRO A 1 176 ? 12.615 0.078 -11.557 1.00 92.56 176 PRO A CA 1
ATOM 1373 C C . PRO A 1 176 ? 12.183 0.930 -10.350 1.00 92.56 176 PRO A C 1
ATOM 1375 O O . PRO A 1 176 ? 11.748 2.073 -10.508 1.00 92.56 176 PRO A O 1
ATOM 1378 N N . SER A 1 177 ? 12.331 0.392 -9.135 1.00 87.75 177 SER A N 1
ATOM 1379 C CA . SER A 1 177 ? 12.022 1.075 -7.859 1.00 87.75 177 SER A CA 1
ATOM 1380 C C . SER A 1 177 ? 13.197 0.967 -6.879 1.00 87.75 177 SER A C 1
ATOM 1382 O O . SER A 1 177 ? 14.193 0.305 -7.199 1.00 87.75 177 SER A O 1
ATOM 1384 N N . LEU A 1 178 ? 13.135 1.615 -5.707 1.00 85.81 178 LEU A N 1
ATOM 1385 C CA . LEU A 1 178 ? 14.197 1.480 -4.699 1.00 85.81 178 LEU A CA 1
ATOM 1386 C C . LEU A 1 178 ? 14.333 0.050 -4.171 1.00 85.81 178 LEU A C 1
ATOM 1388 O O . LEU A 1 178 ? 15.438 -0.345 -3.812 1.00 85.81 178 LEU A O 1
ATOM 1392 N N . ALA A 1 179 ? 13.271 -0.761 -4.218 1.00 84.88 179 ALA A N 1
ATOM 1393 C CA . ALA A 1 179 ? 13.327 -2.171 -3.825 1.00 84.88 179 ALA A CA 1
ATOM 1394 C C . ALA A 1 179 ? 14.348 -2.994 -4.636 1.00 84.88 179 ALA A C 1
ATOM 1396 O O . ALA A 1 179 ? 14.873 -3.991 -4.147 1.00 84.88 179 ALA A O 1
ATOM 1397 N N . THR A 1 180 ? 14.629 -2.588 -5.875 1.00 89.69 180 THR A N 1
ATOM 1398 C CA . THR A 1 180 ? 15.585 -3.244 -6.777 1.00 89.69 180 THR A CA 1
ATOM 1399 C C . THR A 1 180 ? 16.842 -2.403 -7.012 1.00 89.69 180 THR A C 1
ATOM 1401 O O . THR A 1 180 ? 17.652 -2.740 -7.875 1.00 89.69 180 THR A O 1
ATOM 1404 N N . ALA A 1 181 ? 17.018 -1.302 -6.275 1.00 89.12 181 ALA A N 1
ATOM 1405 C CA . ALA A 1 181 ? 18.133 -0.384 -6.458 1.00 89.12 181 ALA A CA 1
ATOM 1406 C C . ALA A 1 181 ? 19.431 -0.866 -5.811 1.00 89.12 181 ALA A C 1
ATOM 1408 O O . ALA A 1 181 ? 19.447 -1.427 -4.719 1.00 89.12 181 ALA A O 1
ATOM 1409 N N . GLU A 1 182 ? 20.545 -0.517 -6.450 1.00 90.00 182 GLU A N 1
ATOM 1410 C CA . GLU A 1 182 ? 21.866 -0.548 -5.835 1.00 90.00 182 GLU A CA 1
ATOM 1411 C C . GLU A 1 182 ? 22.213 0.866 -5.367 1.00 90.00 182 GLU A C 1
ATOM 1413 O O . GLU A 1 182 ? 22.518 1.753 -6.169 1.00 90.00 182 GLU A O 1
ATOM 1418 N N . MET A 1 183 ? 22.156 1.091 -4.051 1.00 86.44 183 MET A N 1
ATOM 1419 C CA . MET A 1 183 ? 22.341 2.425 -3.465 1.00 86.44 183 MET A CA 1
ATOM 1420 C C . MET A 1 183 ? 23.715 3.028 -3.785 1.00 86.44 183 MET A C 1
ATOM 1422 O O . MET A 1 183 ? 23.819 4.226 -4.024 1.00 86.44 183 MET A O 1
ATOM 1426 N N . ASP A 1 184 ? 24.757 2.198 -3.869 1.00 86.19 184 ASP A N 1
ATOM 1427 C CA . ASP A 1 184 ? 26.101 2.614 -4.291 1.00 86.19 184 ASP A CA 1
ATOM 1428 C C . ASP A 1 184 ? 26.134 3.129 -5.745 1.00 86.19 184 ASP A C 1
ATOM 1430 O O . ASP A 1 184 ? 26.935 3.993 -6.103 1.00 86.19 184 ASP A O 1
ATOM 1434 N N . GLY A 1 185 ? 25.252 2.628 -6.612 1.00 85.50 185 GLY A N 1
ATOM 1435 C CA . GLY A 1 185 ? 25.066 3.162 -7.959 1.00 85.50 185 GLY A CA 1
ATOM 1436 C C . GLY A 1 185 ? 24.402 4.537 -7.929 1.00 85.50 185 GLY A C 1
ATOM 1437 O O . GLY A 1 185 ? 24.898 5.473 -8.556 1.00 85.50 185 GLY A O 1
ATOM 1438 N N . ILE A 1 186 ? 23.323 4.670 -7.151 1.00 84.75 186 ILE A N 1
ATOM 1439 C CA . ILE A 1 186 ? 22.554 5.915 -7.011 1.00 84.75 186 ILE A CA 1
ATOM 1440 C C . ILE A 1 186 ? 23.413 7.038 -6.417 1.00 84.75 186 ILE A C 1
ATOM 1442 O O . ILE A 1 186 ? 23.512 8.104 -7.018 1.00 84.75 186 ILE A O 1
ATOM 1446 N N . TYR A 1 187 ? 24.077 6.798 -5.284 1.00 83.81 187 TYR A N 1
ATOM 1447 C CA . TYR A 1 187 ? 24.865 7.825 -4.592 1.00 83.81 187 TYR A CA 1
ATOM 1448 C C . TYR A 1 187 ? 26.093 8.295 -5.378 1.00 83.81 187 TYR A C 1
ATOM 1450 O O . TYR A 1 187 ? 26.536 9.422 -5.191 1.00 83.81 187 TYR A O 1
ATOM 1458 N N . ASN A 1 188 ? 26.619 7.461 -6.278 1.00 84.31 188 ASN A N 1
ATOM 1459 C CA . ASN A 1 188 ? 27.748 7.809 -7.145 1.00 84.31 188 ASN A CA 1
ATOM 1460 C C . ASN A 1 188 ? 27.308 8.193 -8.572 1.00 84.31 188 ASN A C 1
ATOM 1462 O O . ASN A 1 188 ? 28.123 8.170 -9.495 1.00 84.31 188 ASN A O 1
ATOM 1466 N N . GLY A 1 189 ? 26.017 8.469 -8.793 1.00 82.56 189 GLY A N 1
ATOM 1467 C CA . GLY A 1 189 ? 25.488 8.924 -10.083 1.00 82.56 189 GLY A CA 1
ATOM 1468 C C . GLY A 1 189 ? 25.502 7.881 -11.214 1.00 82.56 189 GLY A C 1
ATOM 1469 O O . GLY A 1 189 ? 25.161 8.198 -12.353 1.00 82.56 189 GLY A O 1
ATOM 1470 N N . ARG A 1 190 ? 25.820 6.607 -10.956 1.00 84.38 190 ARG A N 1
ATOM 1471 C CA . ARG A 1 190 ? 26.022 5.575 -11.996 1.00 84.38 190 ARG A CA 1
ATOM 1472 C C . ARG A 1 190 ? 24.729 4.994 -12.568 1.00 84.38 190 ARG A C 1
ATOM 1474 O O . ARG A 1 190 ? 24.173 4.064 -12.001 1.00 84.38 190 ARG A O 1
ATOM 1481 N N . SER A 1 191 ? 24.293 5.574 -13.687 1.00 85.44 191 SER A N 1
ATOM 1482 C CA . SER A 1 191 ? 23.347 5.107 -14.727 1.00 85.44 191 SER A CA 1
ATOM 1483 C C . SER A 1 191 ? 23.192 3.616 -15.066 1.00 85.44 191 SER A C 1
ATOM 1485 O O . SER A 1 191 ? 23.711 3.260 -16.122 1.00 85.44 191 SER A O 1
ATOM 1487 N N . SER A 1 192 ? 22.500 2.745 -14.317 1.00 88.38 192 SER A N 1
ATOM 1488 C CA . SER A 1 192 ? 22.299 1.359 -14.794 1.00 88.38 192 SER A CA 1
ATOM 1489 C C . SER A 1 192 ? 21.125 0.597 -14.180 1.00 88.38 192 SER A C 1
ATOM 1491 O O . SER A 1 192 ? 20.794 0.756 -13.008 1.00 88.38 192 SER A O 1
ATOM 1493 N N . LEU A 1 193 ? 20.552 -0.312 -14.977 1.00 94.62 193 LEU A N 1
ATOM 1494 C CA . LEU A 1 193 ? 19.675 -1.368 -14.472 1.00 94.62 193 LEU A CA 1
ATOM 1495 C C . LEU A 1 193 ? 20.485 -2.360 -13.637 1.00 94.62 193 LEU A C 1
ATOM 1497 O O . LEU A 1 193 ? 21.579 -2.767 -14.035 1.00 94.62 193 LEU A O 1
ATOM 1501 N N . THR A 1 194 ? 19.928 -2.763 -12.503 1.00 94.44 194 THR A N 1
ATOM 1502 C CA . THR A 1 194 ? 20.545 -3.739 -11.606 1.00 94.44 194 THR A CA 1
ATOM 1503 C C . THR A 1 194 ? 20.225 -5.164 -12.043 1.00 94.44 194 THR A C 1
ATOM 1505 O O . THR A 1 194 ? 19.309 -5.428 -12.832 1.00 94.44 194 THR A O 1
ATOM 1508 N N . VAL A 1 195 ? 20.942 -6.129 -11.468 1.00 95.25 195 VAL A N 1
ATOM 1509 C CA . VAL A 1 195 ? 20.604 -7.551 -11.635 1.00 95.25 195 VAL A CA 1
ATOM 1510 C C . VAL A 1 195 ? 19.188 -7.867 -11.136 1.00 95.25 195 VAL A C 1
ATOM 1512 O O . VAL A 1 195 ? 18.529 -8.751 -11.683 1.00 95.25 195 VAL A O 1
ATOM 1515 N N . HIS A 1 196 ? 18.697 -7.121 -10.142 1.00 94.12 196 HIS A N 1
ATOM 1516 C CA . HIS A 1 196 ? 17.357 -7.277 -9.583 1.00 94.12 196 HIS A CA 1
ATOM 1517 C C . HIS A 1 196 ? 16.275 -6.695 -10.501 1.00 94.12 196 HIS A C 1
ATOM 1519 O O . HIS A 1 196 ? 15.237 -7.336 -10.669 1.00 94.12 196 HIS A O 1
ATOM 1525 N N . ASP A 1 197 ? 16.536 -5.555 -11.153 1.00 95.19 197 ASP A N 1
ATOM 1526 C CA . ASP A 1 197 ? 15.646 -4.976 -12.173 1.00 95.19 197 ASP A CA 1
ATOM 1527 C C . ASP A 1 197 ? 15.411 -5.999 -13.303 1.00 95.19 197 ASP A C 1
ATOM 1529 O O . ASP A 1 197 ? 14.278 -6.327 -13.667 1.00 95.19 197 ASP A O 1
ATOM 1533 N N . LEU A 1 198 ? 16.498 -6.595 -13.803 1.00 96.75 198 LEU A N 1
ATOM 1534 C CA . LEU A 1 198 ? 16.446 -7.590 -14.878 1.00 96.75 198 LEU A CA 1
ATOM 1535 C C . LEU A 1 198 ? 15.809 -8.914 -14.436 1.00 96.75 198 LEU A C 1
ATOM 1537 O O . LEU A 1 198 ? 15.084 -9.538 -15.214 1.00 96.75 198 LEU A O 1
ATOM 1541 N N . ALA A 1 199 ? 16.054 -9.357 -13.201 1.00 96.38 199 ALA A N 1
ATOM 1542 C CA . ALA A 1 199 ? 15.404 -10.545 -12.655 1.00 96.38 199 ALA A CA 1
ATOM 1543 C C . ALA A 1 199 ? 13.882 -10.352 -12.564 1.00 96.38 199 ALA A C 1
ATOM 1545 O O . ALA A 1 199 ? 13.124 -11.230 -12.977 1.00 96.38 199 ALA A O 1
ATOM 1546 N N . LEU A 1 200 ? 13.429 -9.186 -12.094 1.00 93.81 200 LEU A N 1
ATOM 1547 C CA . LEU A 1 200 ? 12.006 -8.872 -12.002 1.00 93.81 200 LEU A CA 1
ATOM 1548 C C . LEU A 1 200 ? 11.351 -8.760 -13.386 1.00 93.81 200 LEU A C 1
ATOM 1550 O O . LEU A 1 200 ? 10.254 -9.287 -13.577 1.00 93.81 200 LEU A O 1
ATOM 1554 N N . ALA A 1 201 ? 12.041 -8.181 -14.374 1.00 96.31 201 ALA A N 1
ATOM 1555 C CA . ALA A 1 201 ? 11.580 -8.179 -15.765 1.00 96.31 201 ALA A CA 1
ATOM 1556 C C . ALA A 1 201 ? 11.353 -9.606 -16.299 1.00 96.31 201 ALA A C 1
ATOM 1558 O O . ALA A 1 201 ? 10.304 -9.889 -16.877 1.00 96.31 201 ALA A O 1
ATOM 1559 N N . ARG A 1 202 ? 12.280 -10.537 -16.032 1.00 97.19 202 ARG A N 1
ATOM 1560 C CA . ARG A 1 202 ? 12.134 -11.951 -16.428 1.00 97.19 202 ARG A CA 1
ATOM 1561 C C . ARG A 1 202 ? 10.941 -12.626 -15.756 1.00 97.19 202 ARG A C 1
ATOM 1563 O O . ARG A 1 202 ? 10.242 -13.403 -16.401 1.00 97.19 202 ARG A O 1
ATOM 1570 N N . PHE A 1 203 ? 10.677 -12.332 -14.482 1.00 95.50 203 PHE A N 1
ATOM 1571 C CA . PHE A 1 203 ? 9.491 -12.861 -13.802 1.00 95.50 203 PHE A CA 1
ATOM 1572 C C . PHE A 1 203 ? 8.186 -12.309 -14.385 1.00 95.50 203 PHE A C 1
ATOM 1574 O O . PHE A 1 203 ? 7.216 -13.057 -14.503 1.00 95.50 203 PHE A O 1
ATOM 1581 N N . LEU A 1 204 ? 8.153 -11.029 -14.774 1.00 93.75 204 LEU A N 1
ATOM 1582 C CA . LEU A 1 204 ? 7.004 -10.439 -15.468 1.00 93.75 204 LEU A CA 1
ATOM 1583 C C . LEU A 1 204 ? 6.770 -11.120 -16.820 1.00 93.75 204 LEU A C 1
ATOM 1585 O O . LEU A 1 204 ? 5.641 -11.494 -17.133 1.00 93.75 204 LEU A O 1
ATOM 1589 N N . GLU A 1 205 ? 7.834 -11.347 -17.587 1.00 95.69 205 GLU A N 1
ATOM 1590 C CA . GLU A 1 205 ? 7.761 -12.039 -18.874 1.00 95.69 205 GLU A CA 1
ATOM 1591 C C . GLU A 1 205 ? 7.279 -13.487 -18.721 1.00 95.69 205 GLU A C 1
ATOM 1593 O O . GLU A 1 205 ? 6.352 -13.900 -19.415 1.00 95.69 205 GLU A O 1
ATOM 1598 N N . ALA A 1 206 ? 7.812 -14.229 -17.746 1.00 96.25 206 ALA A N 1
ATOM 1599 C CA . ALA A 1 206 ? 7.378 -15.594 -17.439 1.00 96.25 206 ALA A CA 1
ATOM 1600 C C . ALA A 1 206 ? 5.898 -15.678 -17.017 1.00 96.25 206 ALA A C 1
ATOM 1602 O O . ALA A 1 206 ? 5.256 -16.708 -17.213 1.00 96.25 206 ALA A O 1
ATOM 1603 N N . LYS A 1 207 ? 5.340 -14.592 -16.466 1.00 93.94 207 LYS A N 1
ATOM 1604 C CA . LYS A 1 207 ? 3.908 -14.457 -16.147 1.00 93.94 207 LYS A CA 1
ATOM 1605 C C . LYS A 1 207 ? 3.054 -13.972 -17.329 1.00 93.94 207 LYS A C 1
ATOM 1607 O O . LYS A 1 207 ? 1.865 -13.723 -17.147 1.00 93.94 207 LYS A O 1
ATOM 1612 N N . GLY A 1 208 ? 3.632 -13.824 -18.522 1.00 93.81 208 GLY A N 1
ATOM 1613 C CA . GLY A 1 208 ? 2.942 -13.356 -19.728 1.00 93.81 208 GLY A CA 1
ATOM 1614 C C . GLY A 1 208 ? 2.769 -11.835 -19.813 1.00 93.81 208 GLY A C 1
ATOM 1615 O O . GLY A 1 208 ? 2.067 -11.346 -20.694 1.00 93.81 208 GLY A O 1
ATOM 1616 N N . ALA A 1 209 ? 3.404 -11.064 -18.926 1.00 91.69 209 ALA A N 1
ATOM 1617 C CA . ALA A 1 209 ? 3.317 -9.605 -18.887 1.00 91.69 209 ALA A CA 1
ATOM 1618 C C . ALA A 1 209 ? 4.469 -8.939 -19.664 1.00 91.69 209 ALA A C 1
ATOM 1620 O O . ALA A 1 209 ? 5.172 -8.075 -19.139 1.00 91.69 209 ALA A O 1
ATOM 1621 N N . THR A 1 210 ? 4.675 -9.334 -20.924 1.00 94.38 210 THR A N 1
ATOM 1622 C CA . THR A 1 210 ? 5.824 -8.911 -21.750 1.00 94.38 210 THR A CA 1
ATOM 1623 C C . THR A 1 210 ? 5.939 -7.391 -21.904 1.00 94.38 210 THR A C 1
ATOM 1625 O O . THR A 1 210 ? 7.040 -6.850 -21.859 1.00 94.38 210 THR A O 1
ATOM 1628 N N . SER A 1 211 ? 4.818 -6.671 -22.029 1.00 91.75 211 SER A N 1
ATOM 1629 C CA . SER A 1 211 ? 4.835 -5.202 -22.112 1.00 91.75 211 SER A CA 1
ATOM 1630 C C . SER A 1 211 ? 5.357 -4.551 -20.827 1.00 91.75 211 SER A C 1
ATOM 1632 O O . SER A 1 211 ? 6.116 -3.587 -20.891 1.00 91.75 211 SER A O 1
ATOM 1634 N N . LEU A 1 212 ? 5.003 -5.104 -19.664 1.00 92.81 212 LEU A N 1
ATOM 1635 C CA . LEU A 1 212 ? 5.471 -4.627 -18.362 1.00 92.81 212 LEU A CA 1
ATOM 1636 C C . LEU A 1 212 ? 6.935 -5.009 -18.125 1.00 92.81 212 LEU A C 1
ATOM 1638 O O . LEU A 1 212 ? 7.699 -4.199 -17.608 1.00 92.81 212 LEU A O 1
ATOM 1642 N N . ALA A 1 213 ? 7.345 -6.203 -18.563 1.00 94.38 213 ALA A N 1
ATOM 1643 C CA . ALA A 1 213 ? 8.745 -6.620 -18.554 1.00 94.38 213 ALA A CA 1
ATOM 1644 C C . ALA A 1 213 ? 9.619 -5.649 -19.361 1.00 94.38 213 ALA A C 1
ATOM 1646 O O . ALA A 1 213 ? 10.652 -5.203 -18.867 1.00 94.38 213 ALA A O 1
ATOM 1647 N N . GLY A 1 214 ? 9.153 -5.246 -20.549 1.00 95.06 214 GLY A N 1
ATOM 1648 C CA . GLY A 1 214 ? 9.831 -4.254 -21.382 1.00 95.06 214 GLY A CA 1
ATOM 1649 C C . GLY A 1 214 ? 9.945 -2.875 -20.727 1.00 95.06 214 GLY A C 1
ATOM 1650 O O . GLY A 1 214 ? 10.930 -2.183 -20.961 1.00 95.06 214 GLY A O 1
ATOM 1651 N N . ILE A 1 215 ? 8.982 -2.479 -19.884 1.00 94.00 215 ILE A N 1
ATOM 1652 C CA . ILE A 1 215 ? 9.073 -1.253 -19.074 1.00 94.00 215 ILE A CA 1
ATOM 1653 C C . ILE A 1 215 ? 10.145 -1.404 -17.985 1.00 94.00 215 ILE A C 1
ATOM 1655 O O . ILE A 1 215 ? 11.012 -0.537 -17.870 1.00 94.00 215 ILE A O 1
ATOM 1659 N N . MET A 1 216 ? 10.111 -2.503 -17.224 1.00 94.69 216 MET A N 1
ATOM 1660 C CA . MET A 1 216 ? 11.063 -2.783 -16.140 1.00 94.69 216 MET A CA 1
ATOM 1661 C C . MET A 1 216 ? 12.513 -2.834 -16.644 1.00 94.69 216 MET A C 1
ATOM 1663 O O . MET A 1 216 ? 13.420 -2.327 -15.992 1.00 94.69 216 MET A O 1
ATOM 1667 N N . SER A 1 217 ? 12.742 -3.411 -17.826 1.00 95.44 217 SER A N 1
ATOM 1668 C CA . SER A 1 217 ? 14.080 -3.577 -18.401 1.00 95.44 217 SER A CA 1
ATOM 1669 C C . SER A 1 217 ? 14.539 -2.415 -19.287 1.00 95.44 217 SER A C 1
ATOM 1671 O O . SER A 1 217 ? 15.510 -2.579 -20.026 1.00 95.44 217 SER A O 1
ATOM 1673 N N . ARG A 1 218 ? 13.838 -1.271 -19.292 1.00 93.06 218 ARG A N 1
ATOM 1674 C CA . ARG A 1 218 ? 14.165 -0.152 -20.193 1.00 93.06 218 ARG A C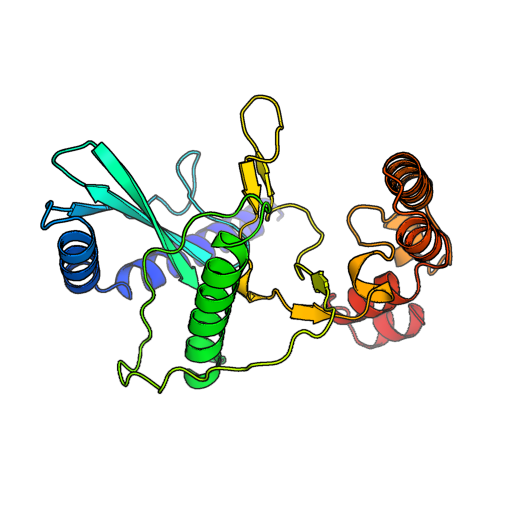A 1
ATOM 1675 C C . ARG A 1 218 ? 15.231 0.774 -19.620 1.00 93.06 218 ARG A C 1
ATOM 1677 O O . ARG A 1 218 ? 16.292 0.936 -20.213 1.00 93.06 218 ARG A O 1
ATOM 1684 N N . ASP A 1 219 ? 14.913 1.432 -18.510 1.00 90.81 219 ASP A N 1
ATOM 1685 C CA . ASP A 1 219 ? 15.762 2.422 -17.853 1.00 90.81 219 ASP A CA 1
ATOM 1686 C C . ASP A 1 219 ? 15.298 2.666 -16.409 1.00 90.81 219 ASP A C 1
ATOM 1688 O O . ASP A 1 219 ? 14.154 2.387 -16.058 1.00 90.81 219 ASP A O 1
ATOM 1692 N N . GLU A 1 220 ? 16.180 3.221 -15.577 1.00 91.19 220 GLU A N 1
ATOM 1693 C CA . GLU A 1 220 ? 15.888 3.571 -14.180 1.00 91.19 220 GLU A CA 1
ATOM 1694 C C . GLU A 1 220 ? 15.694 5.086 -13.953 1.00 91.19 220 GLU A C 1
ATOM 1696 O O . GLU A 1 220 ? 15.816 5.576 -12.827 1.00 91.19 220 GLU A O 1
ATOM 1701 N N . LYS A 1 221 ? 15.402 5.872 -15.002 1.00 88.06 221 LYS A N 1
ATOM 1702 C CA . LYS A 1 221 ? 15.342 7.344 -14.887 1.00 88.06 221 LYS A CA 1
ATOM 1703 C C . LYS A 1 221 ? 14.234 7.799 -13.944 1.00 88.06 221 LYS A C 1
ATOM 1705 O O . LYS A 1 221 ? 14.435 8.716 -13.153 1.00 88.06 221 LYS A O 1
ATOM 1710 N N . VAL A 1 222 ? 13.081 7.132 -14.003 1.00 87.75 222 VAL A N 1
ATOM 1711 C CA . VAL A 1 222 ? 11.932 7.432 -13.137 1.00 87.75 222 VAL A CA 1
ATOM 1712 C C . VAL A 1 222 ? 12.278 7.178 -11.667 1.00 87.75 222 VAL A C 1
ATOM 1714 O O . VAL A 1 222 ? 11.994 8.028 -10.828 1.00 87.75 222 VAL A O 1
ATOM 1717 N N . ARG A 1 223 ? 12.961 6.064 -11.357 1.00 88.50 223 ARG A N 1
ATOM 1718 C CA . ARG A 1 223 ? 13.463 5.762 -10.007 1.00 88.50 223 ARG A CA 1
ATOM 1719 C C . ARG A 1 223 ? 14.344 6.881 -9.470 1.00 88.50 223 ARG A C 1
ATOM 1721 O O . ARG A 1 223 ? 14.110 7.361 -8.368 1.00 88.50 223 ARG A O 1
ATOM 1728 N N . ARG A 1 224 ? 15.337 7.309 -10.254 1.00 86.62 224 ARG A N 1
ATOM 1729 C CA . ARG A 1 224 ? 16.276 8.371 -9.857 1.00 86.62 224 ARG A CA 1
ATOM 1730 C C . ARG A 1 224 ? 15.594 9.704 -9.633 1.00 86.62 224 ARG A C 1
ATOM 1732 O O . ARG A 1 224 ? 15.879 10.371 -8.645 1.00 86.62 224 ARG A O 1
ATOM 1739 N N . PHE A 1 225 ? 14.681 10.059 -10.533 1.00 84.06 225 PHE A N 1
ATOM 1740 C CA . PHE A 1 225 ? 13.893 11.274 -10.407 1.00 84.06 225 PHE A CA 1
ATOM 1741 C C . PHE A 1 225 ? 13.110 11.285 -9.089 1.00 84.06 225 PHE A C 1
ATOM 1743 O O . PHE A 1 225 ? 13.200 12.252 -8.341 1.00 84.06 225 PHE A O 1
ATOM 1750 N N . PHE A 1 226 ? 12.406 10.197 -8.757 1.00 79.88 226 PHE A N 1
ATOM 1751 C CA . PHE A 1 226 ? 11.672 10.112 -7.491 1.00 79.88 226 PHE A CA 1
ATOM 1752 C C . PHE A 1 226 ? 12.583 10.044 -6.267 1.00 79.88 226 PHE A C 1
ATOM 1754 O O . PHE A 1 226 ? 12.281 10.706 -5.278 1.00 79.88 226 PHE A O 1
ATOM 1761 N N . PHE A 1 227 ? 13.705 9.323 -6.342 1.00 79.31 227 PHE A N 1
ATOM 1762 C CA . PHE A 1 227 ? 14.686 9.299 -5.260 1.00 79.31 227 PHE A CA 1
ATOM 1763 C C . PHE A 1 227 ? 15.161 10.715 -4.936 1.00 79.31 227 PHE A C 1
ATOM 1765 O O . PHE A 1 227 ? 15.058 11.128 -3.789 1.00 79.31 227 PHE A O 1
ATOM 1772 N N . GLY A 1 228 ? 15.566 11.497 -5.943 1.00 72.94 228 GLY A N 1
ATOM 1773 C CA . GLY A 1 228 ? 16.003 12.884 -5.762 1.00 72.94 228 GLY A CA 1
ATOM 1774 C C . GLY A 1 228 ? 14.945 13.823 -5.165 1.00 72.94 228 GLY A C 1
ATOM 1775 O O . GLY A 1 228 ? 15.309 14.841 -4.591 1.00 72.94 228 GLY A O 1
ATOM 1776 N N . LEU A 1 229 ? 13.653 13.485 -5.262 1.00 69.06 229 LEU A N 1
ATOM 1777 C CA . LEU A 1 229 ? 12.562 14.238 -4.627 1.00 69.06 229 LEU A CA 1
ATOM 1778 C C . LEU A 1 229 ? 12.283 13.811 -3.178 1.00 69.06 229 LEU A C 1
ATOM 1780 O O . LEU A 1 229 ? 11.685 14.580 -2.428 1.00 69.06 229 LEU A O 1
ATOM 1784 N N . GLU A 1 230 ? 12.636 12.581 -2.798 1.00 60.16 230 GLU A N 1
ATOM 1785 C CA . GLU A 1 230 ? 12.325 12.014 -1.478 1.00 60.16 230 GLU A CA 1
ATOM 1786 C C . GLU A 1 230 ? 13.407 12.314 -0.432 1.00 60.16 230 GLU A C 1
ATOM 1788 O O . GLU A 1 230 ? 13.131 12.341 0.770 1.00 60.16 230 GLU A O 1
ATOM 1793 N N . VAL A 1 231 ? 14.646 12.537 -0.864 1.00 53.56 231 VAL A N 1
ATOM 1794 C CA . VAL A 1 231 ? 15.743 12.835 0.055 1.00 53.56 231 VAL A CA 1
ATOM 1795 C C . VAL A 1 231 ? 15.685 14.304 0.491 1.00 53.56 231 VAL A C 1
ATOM 1797 O O . VAL A 1 231 ? 15.790 15.201 -0.339 1.00 53.56 231 VAL A O 1
ATOM 1800 N N . ASP A 1 232 ? 15.613 14.551 1.805 1.00 48.91 232 ASP A N 1
ATOM 1801 C CA . ASP A 1 232 ? 16.009 15.821 2.448 1.00 48.91 232 ASP A CA 1
ATOM 1802 C C . ASP A 1 232 ? 17.540 16.033 2.279 1.00 48.91 232 ASP A C 1
ATOM 1804 O O . ASP A 1 232 ? 18.289 16.136 3.252 1.00 48.91 232 ASP A O 1
ATOM 1808 N N . LEU A 1 233 ? 18.046 16.003 1.044 1.00 50.62 233 LEU A N 1
ATOM 1809 C CA . LEU A 1 233 ? 19.429 16.349 0.725 1.00 50.62 233 LEU A CA 1
ATOM 1810 C C . LEU A 1 233 ? 19.555 17.868 0.653 1.00 50.62 233 LEU A C 1
ATOM 1812 O O . LEU A 1 233 ? 18.620 18.578 0.267 1.00 50.62 233 LEU A O 1
ATOM 1816 N N . PHE A 1 234 ? 20.728 18.389 1.008 1.00 49.41 234 PHE A N 1
ATOM 1817 C CA . PHE A 1 234 ? 20.997 19.799 0.764 1.00 49.41 234 PHE A CA 1
ATOM 1818 C C . PHE A 1 234 ? 20.979 20.057 -0.753 1.00 49.41 234 PHE A C 1
ATOM 1820 O O . PHE A 1 234 ? 21.379 19.211 -1.555 1.00 49.41 234 PHE A O 1
ATOM 1827 N N . TRP A 1 235 ? 20.506 21.237 -1.163 1.00 47.75 235 TRP A N 1
ATOM 1828 C CA . TRP A 1 235 ? 20.332 21.606 -2.577 1.00 47.75 235 TRP A CA 1
ATOM 1829 C C . TRP A 1 235 ? 21.597 21.384 -3.432 1.00 47.75 235 TRP A C 1
ATOM 1831 O O . TRP A 1 235 ? 21.501 21.008 -4.597 1.00 47.75 235 TRP A O 1
ATOM 1841 N N . GLU A 1 236 ? 22.787 21.533 -2.843 1.00 49.59 236 GLU A N 1
ATOM 1842 C CA . GLU A 1 236 ? 24.067 21.307 -3.530 1.00 49.59 236 GLU A CA 1
ATOM 1843 C C . GLU A 1 236 ? 24.360 19.826 -3.831 1.00 49.59 236 GLU A C 1
ATOM 1845 O O . GLU A 1 236 ? 24.963 19.510 -4.855 1.00 49.59 236 GLU A O 1
ATOM 1850 N N . GLU A 1 237 ? 23.871 18.901 -3.002 1.00 49.78 237 GLU A N 1
ATOM 1851 C CA . GLU A 1 237 ? 23.996 17.453 -3.228 1.00 49.78 237 GLU A CA 1
ATOM 1852 C C . GLU A 1 237 ? 23.005 16.977 -4.305 1.00 49.78 237 GLU A C 1
ATOM 1854 O O . GLU A 1 237 ? 23.297 16.056 -5.066 1.00 49.78 237 GLU A O 1
ATOM 1859 N N . THR A 1 238 ? 21.861 17.660 -4.430 1.00 47.91 238 THR A N 1
ATOM 1860 C CA . THR A 1 238 ? 20.813 17.346 -5.419 1.00 47.91 238 THR A CA 1
ATOM 1861 C C . THR A 1 238 ? 21.274 17.621 -6.855 1.00 47.91 238 THR A C 1
ATOM 1863 O O . THR A 1 238 ? 20.949 16.861 -7.764 1.00 47.91 238 THR A O 1
ATOM 1866 N N . LEU A 1 239 ? 22.083 18.665 -7.071 1.00 48.00 239 LEU A N 1
ATOM 1867 C CA . LEU A 1 239 ? 22.613 19.017 -8.397 1.00 48.00 239 LEU A CA 1
ATOM 1868 C C . LEU A 1 239 ? 23.631 18.005 -8.943 1.00 48.00 239 LEU A C 1
ATOM 1870 O O . LEU A 1 239 ? 23.854 17.973 -10.147 1.00 48.00 239 LEU A O 1
ATOM 1874 N N . SER A 1 240 ? 24.220 17.170 -8.083 1.00 47.38 240 SER A N 1
ATOM 1875 C CA . SER A 1 240 ? 25.162 16.119 -8.497 1.00 47.38 240 SER A CA 1
ATOM 1876 C C . SER A 1 240 ? 24.468 14.809 -8.914 1.00 47.38 240 SER A C 1
ATOM 1878 O O . SER A 1 240 ? 25.141 13.873 -9.343 1.00 47.38 240 SER A O 1
ATOM 1880 N N . LEU A 1 241 ? 23.137 14.720 -8.769 1.00 45.56 241 LEU A N 1
ATOM 1881 C CA . LEU A 1 241 ? 22.325 13.529 -9.072 1.00 45.56 241 LEU A CA 1
ATOM 1882 C C . LEU A 1 241 ? 21.638 13.574 -10.455 1.00 45.56 241 LEU A C 1
ATOM 1884 O O . LEU A 1 241 ? 20.965 12.604 -10.821 1.00 45.56 241 LEU A O 1
ATOM 1888 N N . ILE A 1 242 ? 21.794 14.670 -11.207 1.00 41.59 242 ILE A N 1
ATOM 1889 C CA . ILE A 1 242 ? 21.238 14.899 -12.556 1.00 41.59 242 ILE A CA 1
ATOM 1890 C C . ILE A 1 242 ? 22.376 14.889 -13.578 1.00 41.59 242 ILE A C 1
ATOM 1892 O O . ILE A 1 242 ? 22.181 14.289 -14.659 1.00 41.59 242 ILE A O 1
#

Radius of gyration: 20.95 Å; chains: 1; bounding box: 52×41×46 Å

pLDDT: mean 77.08, std 16.22, range [35.12, 97.19]

Foldseek 3Di:
DVVVVVVVVVVVQQVLLVVQVVVDPQVVVQVVVCVLVVNFGWGKAQFHCDDPRHPDDDQWRKIWIAGDPPRDIDIDTHGSDDPPDDLVLSQVLQVQLLVVLVVCVVDPAQADHDSDTDGPDPPDDDDDDDDDPDDWAKADLDPVCRQFDADPVRDGNHGDDCSVIDTDDLLLRLADAPNQDDVVCQQQLNWDGHPSLLVVLVVCVVVVNNVSSCSSHPGCVSRLVSVLVPDPDDPVSSVSND

Organism: Penicillium oxalicum (strain 114-2 / CGMCC 5302) (NCBI:txid933388)

Sequence (242 aa):
MHDDKMTYSKTKYNLKCKILARKVNDKAVSKRASALNGGIKCEIEHPPALGRESLMGCGKYQARICFTDNGSVRLIRVPRMNSSIPQSLANYLVRSEYATLKFLETTQVPTPRAFDYGISDDTKPAEISLEATEQFYLKHLDDKGDHLMVDDELNTIGIIYLQTARVVPAGEAFGPSLATAEMDGIYNGRSSLTVHDLALARFLEAKGATSLAGIMSRDEKVRRFFFGLEVDLFWEETLSLI